Protein AF-A0A9P1CYG9-F1 (afdb_monomer)

Secondary structure (DSSP, 8-state):
----PPPPP--PPP---HHHHHHHHHHTTS--PPPP----------------------------HHHHHHHHHHHHHHHHHHHTTGGG-HHHHHHHHHHHHH-HHHHHHHHHHHSSS-PPPPPPHHHHHHHHHHHHHHHHHHHHHHHHS-----TTS----------TTSSSHHHHHHHHHHHHHHHH-TT----------PPPP------PPP---

pLDDT: mean 72.19, std 19.01, range [41.28, 98.38]

Foldseek 3Di:
DDDDDDDDDDDDDDPDDPVNVVVVVVVPPDDDDDDDDDDDDDDDDPDDDPPPDDPDDDDCPPPQLLVVLLVLLVVLLVVLCVVVVVVVPPVLVVVSVVLCCVDPSNVVSVVVVVVVDDRDDHDDPVNSVVSSVVSVVVSVVVVVVVVVPPVPPPPPPDPPVPPPDPDPDDPPPPVVVVVVVVVVVCVVPVPDDPPDPDPDDDDDDDDDDDDDDDDDD

Mean predicted aligned error: 20.97 Å

Structure (mmCIF, N/CA/C/O backbone):
data_AF-A0A9P1CYG9-F1
#
_entry.id   AF-A0A9P1CYG9-F1
#
loop_
_atom_site.group_PDB
_atom_site.id
_atom_site.type_symbol
_atom_site.label_atom_id
_atom_site.label_alt_id
_atom_site.label_comp_id
_atom_site.label_asym_id
_atom_site.label_entity_id
_atom_site.label_seq_id
_atom_site.pdbx_PDB_ins_code
_atom_site.Cartn_x
_atom_site.Cartn_y
_atom_site.Cartn_z
_atom_site.occupancy
_atom_site.B_iso_or_equiv
_atom_site.auth_seq_id
_atom_site.auth_comp_id
_atom_site.auth_asym_id
_atom_site.auth_atom_id
_atom_site.pdbx_PDB_model_num
ATOM 1 N N . MET A 1 1 ? 5.609 31.802 56.382 1.00 45.97 1 MET A N 1
ATOM 2 C CA . MET A 1 1 ? 6.836 31.609 55.573 1.00 45.97 1 MET A CA 1
ATOM 3 C C . MET A 1 1 ? 6.644 30.423 54.632 1.00 45.97 1 MET A C 1
ATOM 5 O O . MET A 1 1 ? 6.587 29.289 55.092 1.00 45.97 1 MET A O 1
ATOM 9 N N . ALA A 1 2 ? 6.450 30.677 53.336 1.00 52.09 2 ALA A N 1
ATOM 10 C CA . ALA A 1 2 ? 6.171 29.638 52.343 1.00 52.09 2 ALA A CA 1
ATOM 11 C C . ALA A 1 2 ? 7.470 28.944 51.892 1.00 52.09 2 ALA A C 1
ATOM 13 O O . ALA A 1 2 ? 8.390 29.589 51.388 1.00 52.09 2 ALA A O 1
ATOM 14 N N . LYS A 1 3 ? 7.551 27.622 52.083 1.00 63.62 3 LYS A N 1
ATOM 15 C CA . LYS A 1 3 ? 8.698 26.799 51.672 1.00 63.62 3 LYS A CA 1
ATOM 16 C C . LYS A 1 3 ? 8.718 26.670 50.142 1.00 63.62 3 LYS A C 1
ATOM 18 O O . LYS A 1 3 ? 7.845 26.026 49.565 1.00 63.62 3 LYS A O 1
ATOM 23 N N . LYS A 1 4 ? 9.719 27.270 49.486 1.00 64.62 4 LYS A N 1
ATOM 24 C CA . LYS A 1 4 ? 9.974 27.119 48.042 1.00 64.62 4 LYS A CA 1
ATOM 25 C C . LYS A 1 4 ? 10.370 25.665 47.737 1.00 64.62 4 LYS A C 1
ATOM 27 O O . LYS A 1 4 ? 11.408 25.198 48.202 1.00 64.62 4 LYS A O 1
ATOM 32 N N . LYS A 1 5 ? 9.543 24.945 46.971 1.00 70.00 5 LYS A N 1
ATOM 33 C CA . LYS A 1 5 ? 9.858 23.602 46.451 1.00 70.00 5 LYS A CA 1
ATOM 34 C C . LYS A 1 5 ? 10.844 23.721 45.280 1.00 70.00 5 LYS A C 1
ATOM 36 O O . LYS A 1 5 ? 10.620 24.517 44.373 1.00 70.00 5 LYS A O 1
ATOM 41 N N . LYS A 1 6 ? 11.933 22.942 45.317 1.00 76.12 6 LYS A N 1
ATOM 42 C CA . LYS A 1 6 ? 12.930 22.847 44.234 1.00 76.12 6 LYS A CA 1
ATOM 43 C C . LYS A 1 6 ? 12.325 22.149 43.001 1.00 76.12 6 LYS A C 1
ATOM 45 O O . LYS A 1 6 ? 11.571 21.192 43.189 1.00 76.12 6 LYS A O 1
ATOM 50 N N . PRO A 1 7 ? 12.656 22.585 41.772 1.00 73.31 7 PRO A N 1
ATOM 51 C CA . PRO A 1 7 ? 12.206 21.916 40.555 1.00 73.31 7 PRO A CA 1
ATOM 52 C C . PRO A 1 7 ? 12.884 20.542 40.378 1.00 73.31 7 PRO A C 1
ATOM 54 O O . PRO A 1 7 ? 14.024 20.362 40.823 1.00 73.31 7 PRO A O 1
ATOM 57 N N . PRO A 1 8 ? 12.198 19.570 39.749 1.00 67.94 8 PRO A N 1
ATOM 58 C CA . PRO A 1 8 ? 12.748 18.244 39.484 1.00 67.94 8 PRO A CA 1
ATOM 59 C C . PRO A 1 8 ? 13.868 18.303 38.437 1.00 67.94 8 PRO A C 1
ATOM 61 O O . PRO A 1 8 ? 13.813 19.085 37.488 1.00 67.94 8 PRO A O 1
ATOM 64 N N . ARG A 1 9 ? 14.890 17.459 38.619 1.00 67.81 9 ARG A N 1
ATOM 65 C CA . ARG A 1 9 ? 15.976 17.272 37.651 1.00 67.81 9 ARG A CA 1
ATOM 66 C C . ARG A 1 9 ? 15.436 16.529 36.429 1.00 67.81 9 ARG A C 1
ATOM 68 O O . ARG A 1 9 ? 14.843 15.465 36.570 1.00 67.81 9 ARG A O 1
ATOM 75 N N . ILE A 1 10 ? 15.642 17.106 35.251 1.00 64.88 10 ILE A N 1
ATOM 76 C CA . ILE A 1 10 ? 15.358 16.475 33.963 1.00 64.88 10 ILE A CA 1
ATOM 77 C C . ILE A 1 10 ? 16.611 15.676 33.599 1.00 64.88 10 ILE A C 1
ATOM 79 O O . ILE A 1 10 ? 17.618 16.257 33.200 1.00 64.88 10 ILE A O 1
ATOM 83 N N . GLU A 1 11 ? 16.579 14.362 33.803 1.00 63.34 11 GLU A N 1
ATOM 84 C CA . GLU A 1 11 ? 17.613 13.466 33.286 1.00 63.34 11 GLU A CA 1
ATOM 85 C C . GLU A 1 11 ? 17.389 13.293 31.780 1.00 63.34 11 GLU A C 1
ATOM 87 O O . GLU A 1 11 ? 16.340 12.823 31.335 1.00 63.34 11 GLU A O 1
ATOM 92 N N . GLY A 1 12 ? 18.354 13.762 30.988 1.00 70.88 12 GLY A N 1
ATOM 93 C CA . GLY A 1 12 ? 18.374 13.546 29.547 1.00 70.88 12 GLY A CA 1
ATOM 94 C C . GLY A 1 12 ? 18.630 12.073 29.201 1.00 70.88 12 GLY A C 1
ATOM 95 O O . GLY A 1 12 ? 19.102 11.313 30.048 1.00 70.88 12 GLY A O 1
ATOM 96 N N . PRO A 1 13 ? 18.328 11.654 27.959 1.00 69.12 13 PRO A N 1
ATOM 97 C CA . PRO A 1 13 ? 18.594 10.293 27.512 1.00 69.12 13 PRO A CA 1
ATOM 98 C C . PRO A 1 13 ? 20.087 9.954 27.669 1.00 69.12 13 PRO A C 1
ATOM 100 O O . PRO A 1 13 ? 20.931 10.819 27.413 1.00 69.12 13 PRO A O 1
ATOM 103 N N . PRO A 1 14 ? 20.426 8.717 28.077 1.00 66.62 14 PRO A N 1
ATOM 104 C CA . PRO A 1 14 ? 21.811 8.301 28.225 1.00 66.62 14 PRO A CA 1
ATOM 105 C C . PRO A 1 14 ? 22.516 8.425 26.873 1.00 66.62 14 PRO A C 1
ATOM 107 O O . PRO A 1 14 ? 22.095 7.836 25.877 1.00 66.62 14 PRO A O 1
ATOM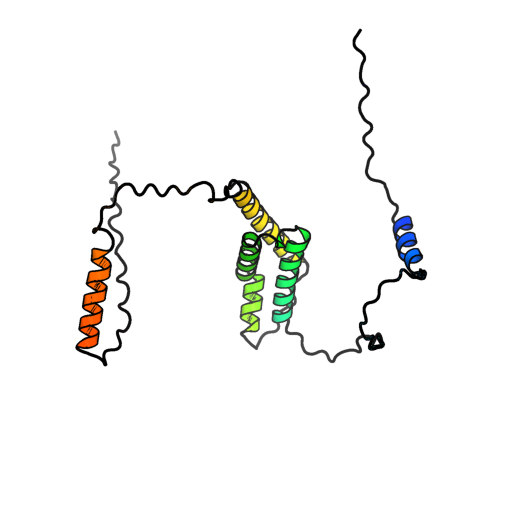 110 N N . GLN A 1 15 ? 23.583 9.220 26.846 1.00 63.62 15 GLN A N 1
ATOM 111 C CA . GLN A 1 15 ? 24.529 9.284 25.738 1.00 63.62 15 GLN A CA 1
ATOM 112 C C . GLN A 1 15 ? 25.321 7.969 25.725 1.00 63.62 15 GLN A C 1
ATOM 114 O O . GLN A 1 15 ? 26.431 7.906 26.240 1.00 63.62 15 GLN A O 1
ATOM 119 N N . ALA A 1 16 ? 24.724 6.897 25.205 1.00 60.88 16 ALA A N 1
ATOM 120 C CA . ALA A 1 16 ? 25.452 5.665 24.928 1.00 60.88 16 ALA A CA 1
ATOM 121 C C . ALA A 1 16 ? 26.359 5.917 23.717 1.00 60.88 16 ALA A C 1
ATOM 123 O O . ALA A 1 16 ? 25.872 6.228 22.624 1.00 60.88 16 ALA A O 1
ATOM 124 N N . SER A 1 17 ? 27.673 5.832 23.914 1.00 63.62 17 SER A N 1
ATOM 125 C CA . SER A 1 17 ? 28.642 5.937 22.827 1.00 63.62 17 SER A CA 1
ATOM 126 C C . SER A 1 17 ? 28.518 4.714 21.906 1.00 63.62 17 SER A C 1
ATOM 128 O O . SER A 1 17 ? 28.183 3.608 22.335 1.00 63.62 17 SER A O 1
ATOM 130 N N . LEU A 1 18 ? 28.778 4.895 20.607 1.00 61.00 18 LEU A N 1
ATOM 131 C CA . LEU A 1 18 ? 28.728 3.807 19.615 1.00 61.00 18 LEU A CA 1
ATOM 132 C C . LEU A 1 18 ? 29.691 2.649 19.941 1.00 61.00 18 LEU A C 1
ATOM 134 O O . LEU A 1 18 ? 29.486 1.526 19.482 1.00 61.00 18 LEU A O 1
ATOM 138 N N . GLU A 1 19 ? 30.720 2.913 20.744 1.00 63.88 19 GLU A N 1
ATOM 139 C CA . GLU A 1 19 ? 31.712 1.929 21.179 1.00 63.88 19 GLU A CA 1
ATOM 140 C C . GLU A 1 19 ? 31.117 0.918 22.171 1.00 63.88 19 GLU A C 1
ATOM 142 O O . GLU A 1 19 ? 31.296 -0.288 21.996 1.00 63.88 19 GLU A O 1
ATOM 147 N N . GLU A 1 20 ? 30.295 1.380 23.117 1.00 62.09 20 GLU A N 1
ATOM 148 C CA . GLU A 1 20 ? 29.614 0.530 24.105 1.00 62.09 20 GLU A CA 1
ATOM 149 C C . GLU A 1 20 ? 28.604 -0.428 23.441 1.00 62.09 20 GLU A C 1
ATOM 151 O O . GLU A 1 20 ? 28.421 -1.576 23.851 1.00 62.09 20 GLU A O 1
ATOM 156 N N . ILE A 1 21 ? 27.979 0.012 22.343 1.00 61.16 21 ILE A N 1
ATOM 157 C CA . ILE A 1 21 ? 27.026 -0.800 21.572 1.00 61.16 21 ILE A CA 1
ATOM 158 C C . ILE A 1 21 ? 27.734 -1.970 20.871 1.00 61.16 21 ILE A C 1
ATOM 160 O O . ILE A 1 21 ? 27.186 -3.075 20.811 1.00 61.16 21 ILE A O 1
ATOM 164 N N . ASN A 1 22 ? 28.951 -1.757 20.364 1.00 65.19 22 ASN A N 1
ATOM 165 C CA . ASN A 1 22 ? 29.707 -2.802 19.673 1.00 65.19 22 ASN A CA 1
ATOM 166 C C . ASN A 1 22 ? 30.240 -3.866 20.641 1.00 65.19 22 ASN A C 1
ATOM 168 O O . ASN A 1 22 ? 30.220 -5.056 20.313 1.00 65.19 22 ASN A O 1
ATOM 172 N N . GLU A 1 23 ? 30.638 -3.475 21.852 1.00 67.25 23 GLU A N 1
ATOM 173 C CA . GLU A 1 23 ? 31.136 -4.412 22.862 1.00 67.25 23 GLU A CA 1
ATOM 174 C C . GLU A 1 23 ? 30.025 -5.355 23.366 1.00 67.25 23 GLU A C 1
ATOM 176 O O . GLU A 1 23 ? 30.216 -6.572 23.460 1.00 67.25 23 GLU A O 1
ATOM 181 N N . VAL A 1 24 ? 28.805 -4.838 23.557 1.00 60.34 24 VAL A N 1
ATOM 182 C CA . VAL A 1 24 ? 27.641 -5.644 23.973 1.00 60.34 24 VAL A CA 1
ATOM 183 C C . VAL A 1 24 ? 27.182 -6.625 22.883 1.00 60.34 24 VAL A C 1
ATOM 185 O O . VAL A 1 24 ? 26.696 -7.719 23.196 1.00 60.34 24 VAL A O 1
ATOM 188 N N . LEU A 1 25 ? 27.348 -6.277 21.603 1.00 56.56 25 LEU A N 1
ATOM 189 C CA . LEU A 1 25 ? 26.986 -7.139 20.470 1.00 56.56 25 LEU A CA 1
ATOM 190 C C . LEU A 1 25 ? 27.977 -8.294 20.258 1.00 56.56 25 LEU A C 1
ATOM 192 O O . LEU A 1 25 ? 27.564 -9.379 19.844 1.00 56.56 25 LEU A O 1
ATOM 196 N N . LEU A 1 26 ? 29.256 -8.099 20.591 1.00 58.62 26 LEU A N 1
ATOM 197 C CA . LEU A 1 26 ? 30.296 -9.128 20.481 1.00 58.62 26 LEU A CA 1
ATOM 198 C C . LEU A 1 26 ? 30.364 -10.038 21.723 1.00 58.62 26 LEU A C 1
ATOM 200 O O . LEU A 1 26 ? 30.527 -11.255 21.580 1.00 58.62 26 LEU A O 1
ATOM 204 N N . ALA A 1 27 ? 30.138 -9.501 22.928 1.00 58.31 27 ALA A N 1
ATOM 205 C CA . ALA A 1 27 ? 30.231 -10.257 24.182 1.00 58.31 27 ALA A CA 1
ATOM 206 C C . ALA A 1 27 ? 29.104 -11.295 24.388 1.00 58.31 27 ALA A C 1
ATOM 208 O O . ALA A 1 27 ? 29.274 -12.271 25.120 1.00 58.31 27 ALA A O 1
ATOM 209 N N . LYS A 1 28 ? 27.953 -11.156 23.713 1.00 57.53 28 LYS A N 1
ATOM 210 C CA . LYS A 1 28 ? 26.784 -12.046 23.898 1.00 57.53 28 LYS A CA 1
ATOM 211 C C . LYS A 1 28 ? 26.799 -13.346 23.082 1.00 57.53 28 LYS A C 1
ATOM 213 O O . LYS A 1 28 ? 25.800 -14.064 23.059 1.00 57.53 28 LYS A O 1
ATOM 218 N N . SER A 1 29 ? 27.922 -13.682 22.448 1.00 50.12 29 SER A N 1
ATOM 219 C CA . SER A 1 29 ? 28.102 -14.948 21.716 1.00 50.12 29 SER A CA 1
ATOM 220 C C . SER A 1 29 ? 28.710 -16.088 22.561 1.00 50.12 29 SER A C 1
ATOM 222 O O . SER A 1 29 ? 28.867 -17.212 22.077 1.00 50.12 29 SER A O 1
ATOM 224 N N . GLY A 1 30 ? 28.985 -15.847 23.849 1.00 54.44 30 GLY A N 1
ATOM 225 C CA . GLY A 1 30 ? 29.496 -16.846 24.790 1.00 54.44 30 GLY A CA 1
ATOM 226 C C . GLY A 1 30 ? 28.417 -17.778 25.360 1.00 54.44 30 GLY A C 1
ATOM 227 O O . GLY A 1 30 ? 27.566 -17.361 26.139 1.00 54.44 30 GLY A O 1
ATOM 228 N N . LYS A 1 31 ? 28.489 -19.060 24.980 1.00 56.47 31 LYS A N 1
ATOM 229 C CA . LYS A 1 31 ? 27.797 -20.240 25.544 1.00 56.47 31 LYS A CA 1
ATOM 230 C C . LYS A 1 31 ? 27.345 -20.092 27.013 1.00 56.47 31 LYS A C 1
ATOM 232 O O . LYS A 1 31 ? 28.149 -20.263 27.924 1.00 56.47 31 LYS A O 1
ATOM 237 N N . ALA A 1 32 ? 26.036 -19.971 27.238 1.00 48.50 32 ALA A N 1
ATOM 238 C CA . ALA A 1 32 ? 25.411 -20.293 28.52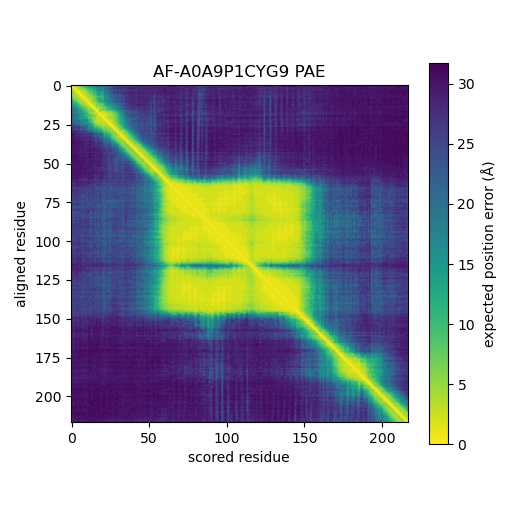2 1.00 48.50 32 ALA A CA 1
ATOM 239 C C . ALA A 1 32 ? 24.656 -21.632 28.420 1.00 48.50 32 ALA A C 1
ATOM 241 O O . ALA A 1 32 ? 23.777 -21.827 27.580 1.00 48.50 32 ALA A O 1
ATOM 242 N N . LYS A 1 33 ? 25.068 -22.573 29.270 1.00 55.16 33 LYS A N 1
ATOM 243 C CA . LYS A 1 33 ? 24.552 -23.935 29.454 1.00 55.16 33 LYS A CA 1
ATOM 244 C C . LYS A 1 33 ? 23.257 -23.877 30.287 1.00 55.16 33 LYS A C 1
ATOM 246 O O . LYS A 1 33 ? 23.328 -23.365 31.400 1.00 55.16 33 LYS A O 1
ATOM 251 N N . PRO A 1 34 ? 22.103 -24.400 29.832 1.00 52.22 34 PRO A N 1
ATOM 252 C CA . PRO A 1 34 ? 20.929 -24.511 30.693 1.00 52.22 34 PRO A CA 1
ATOM 253 C C . PRO A 1 34 ? 21.050 -25.746 31.597 1.00 52.22 34 PRO A C 1
ATOM 255 O O . PRO A 1 34 ? 21.149 -26.879 31.119 1.00 52.22 34 PRO A O 1
ATOM 258 N N . THR A 1 35 ? 21.075 -25.513 32.908 1.00 48.75 35 THR A N 1
ATOM 259 C CA . THR A 1 35 ? 20.910 -26.520 33.962 1.00 48.75 35 THR A CA 1
ATOM 260 C C . THR A 1 35 ? 19.438 -26.914 34.103 1.00 48.75 35 THR A C 1
ATOM 262 O O . THR A 1 35 ? 18.527 -26.130 33.846 1.00 48.75 35 THR A O 1
ATOM 265 N N . ALA A 1 36 ? 19.229 -28.186 34.434 1.00 46.50 36 ALA A N 1
ATOM 266 C CA . ALA A 1 36 ? 17.974 -28.912 34.335 1.00 46.50 36 ALA A CA 1
ATOM 267 C C . ALA A 1 36 ? 16.926 -28.499 35.384 1.00 46.50 36 ALA A C 1
ATOM 269 O O . ALA A 1 36 ? 17.205 -28.498 36.579 1.00 46.50 36 ALA A O 1
ATOM 270 N N . GLY A 1 37 ? 15.697 -28.258 34.921 1.00 45.47 37 GLY A N 1
ATOM 271 C CA . GLY A 1 37 ? 14.469 -28.340 35.708 1.00 45.47 37 GLY A CA 1
ATOM 272 C C . GLY A 1 37 ? 13.586 -29.434 35.111 1.00 45.47 37 GLY A C 1
ATOM 273 O O . GLY A 1 37 ? 13.312 -29.425 33.911 1.00 45.47 37 GLY A O 1
ATOM 274 N N . ALA A 1 38 ? 13.223 -30.415 35.934 1.00 50.28 38 ALA A N 1
ATOM 275 C CA . ALA A 1 38 ? 12.440 -31.582 35.560 1.00 50.28 38 ALA A CA 1
ATOM 276 C C . ALA A 1 38 ? 11.029 -31.197 35.086 1.00 50.28 38 ALA A C 1
ATOM 278 O O . ALA A 1 38 ? 10.304 -30.473 35.760 1.00 50.28 38 ALA A O 1
ATOM 279 N N . GLY A 1 39 ? 10.641 -31.724 33.927 1.00 42.06 39 GLY A N 1
ATOM 280 C CA . GLY A 1 39 ? 9.309 -31.576 33.355 1.00 42.06 39 GLY A CA 1
ATOM 281 C C . GLY A 1 39 ? 9.210 -32.430 32.102 1.00 42.06 39 GLY A C 1
ATOM 282 O O . GLY A 1 39 ? 9.627 -32.024 31.020 1.00 42.06 39 GLY A O 1
ATOM 283 N N . ALA A 1 40 ? 8.738 -33.661 32.270 1.00 54.34 40 ALA A N 1
ATOM 284 C CA . ALA A 1 40 ? 8.561 -34.618 31.195 1.00 54.34 40 ALA A CA 1
ATOM 285 C C . ALA A 1 40 ? 7.551 -34.102 30.154 1.00 54.34 40 ALA A C 1
ATOM 287 O O . ALA A 1 40 ? 6.371 -33.951 30.448 1.00 54.34 40 ALA A O 1
ATOM 288 N N . SER A 1 41 ? 7.993 -33.905 28.910 1.00 49.25 41 SER A N 1
ATOM 289 C CA . SER A 1 41 ? 7.156 -34.201 27.746 1.00 49.25 41 SER A CA 1
ATOM 290 C C . SER A 1 41 ? 8.039 -34.577 26.556 1.00 49.25 41 SER A C 1
ATOM 292 O O . SER A 1 41 ? 9.023 -33.916 26.219 1.00 49.25 41 SER A O 1
ATOM 294 N N . VAL A 1 42 ? 7.718 -35.728 25.984 1.00 56.06 42 VAL A N 1
ATOM 295 C CA . VAL A 1 42 ? 8.419 -36.387 24.890 1.00 56.06 42 VAL A CA 1
ATOM 296 C C . VAL A 1 42 ? 8.107 -35.656 23.588 1.00 56.06 42 VAL A C 1
ATOM 298 O O . VAL A 1 42 ? 6.984 -35.723 23.101 1.00 56.06 42 VAL A O 1
ATOM 301 N N . ILE A 1 43 ? 9.107 -35.019 22.974 1.00 54.25 43 ILE A N 1
ATOM 302 C CA . ILE A 1 43 ? 9.064 -34.653 21.552 1.00 54.25 43 ILE A CA 1
ATOM 303 C C . ILE A 1 43 ? 10.382 -35.085 20.904 1.00 54.25 43 ILE A C 1
ATOM 305 O O . ILE A 1 43 ? 11.466 -34.589 21.219 1.00 54.25 43 ILE A O 1
ATOM 309 N N . LYS A 1 44 ? 10.266 -36.068 20.006 1.00 54.25 44 LYS A N 1
ATOM 310 C CA . LYS A 1 44 ? 11.339 -36.663 19.204 1.00 54.25 44 LYS A CA 1
ATOM 311 C C . LYS A 1 44 ? 12.105 -35.577 18.436 1.00 54.25 44 LYS A C 1
ATOM 313 O O . LYS A 1 44 ? 11.581 -34.966 17.509 1.00 54.25 44 LYS A O 1
ATOM 318 N N . LYS A 1 45 ? 13.374 -35.374 18.797 1.00 41.28 45 LYS A N 1
ATOM 319 C CA . LYS A 1 45 ? 14.341 -34.571 18.039 1.00 41.28 45 LYS A CA 1
ATOM 320 C C . LYS A 1 45 ? 14.857 -35.374 16.844 1.00 41.28 45 LYS A C 1
ATOM 322 O O . LYS A 1 45 ? 15.772 -36.179 16.990 1.00 41.28 45 LYS A O 1
ATOM 327 N N . THR A 1 46 ? 14.351 -35.102 15.646 1.00 49.62 46 THR A N 1
ATOM 328 C CA . THR A 1 46 ? 15.120 -35.347 14.419 1.00 49.62 46 THR A CA 1
ATOM 329 C C . THR A 1 46 ? 16.186 -34.257 14.306 1.00 49.62 46 THR A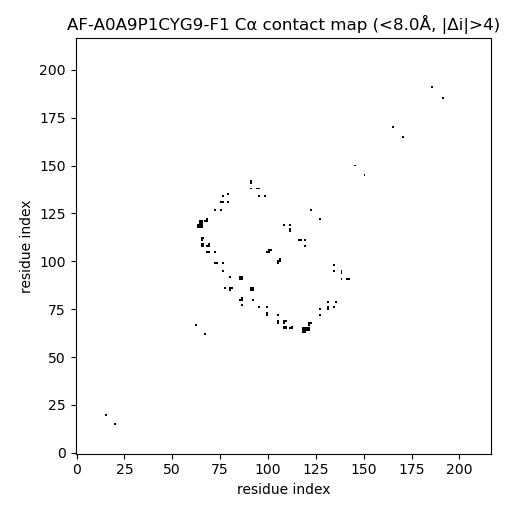 C 1
ATOM 331 O O . THR A 1 46 ? 15.874 -33.097 14.032 1.00 49.62 46 THR A O 1
ATOM 334 N N . LYS A 1 47 ? 17.449 -34.622 14.557 1.00 49.19 47 LYS A N 1
ATOM 335 C CA . LYS A 1 47 ? 18.634 -33.815 14.231 1.00 49.19 47 LYS A CA 1
ATOM 336 C C . LYS A 1 47 ? 18.643 -33.550 12.721 1.00 49.19 47 LYS A C 1
ATOM 338 O O . LYS A 1 47 ? 19.072 -34.401 11.951 1.00 49.19 47 LYS A O 1
ATOM 343 N N . LYS A 1 48 ? 18.185 -32.371 12.298 1.00 51.28 48 LYS A N 1
ATOM 344 C CA . LYS A 1 48 ? 18.453 -31.840 10.959 1.00 51.28 48 LYS A CA 1
ATOM 345 C C . LYS A 1 48 ? 19.619 -30.868 11.092 1.00 51.28 48 LYS A C 1
ATOM 347 O O . LYS A 1 48 ? 19.471 -29.770 11.620 1.00 51.28 48 LYS A O 1
ATOM 352 N N . SER A 1 49 ? 20.798 -31.335 10.704 1.00 49.62 49 SER A N 1
ATOM 353 C CA . SER A 1 49 ? 22.023 -30.553 10.580 1.00 49.62 49 SER A CA 1
ATOM 354 C C . SER A 1 49 ? 21.775 -29.348 9.675 1.00 49.62 49 SER A C 1
ATOM 356 O O . SER A 1 49 ? 21.547 -29.498 8.476 1.00 49.62 49 SER A O 1
ATOM 358 N N . ALA A 1 50 ? 21.805 -28.152 10.258 1.00 50.66 50 ALA A N 1
ATOM 359 C CA . ALA A 1 50 ? 21.802 -26.894 9.530 1.00 50.66 50 ALA A CA 1
ATOM 360 C C . ALA A 1 50 ? 23.193 -26.671 8.916 1.00 50.66 50 ALA A C 1
ATOM 362 O O . ALA A 1 50 ? 24.021 -25.936 9.451 1.00 50.66 50 ALA A O 1
ATOM 363 N N . SER A 1 51 ? 23.460 -27.339 7.794 1.00 47.75 51 SER A N 1
ATOM 364 C CA . SER A 1 51 ? 24.514 -26.932 6.873 1.00 47.75 51 SER A CA 1
ATOM 365 C C . SER A 1 51 ? 24.115 -25.581 6.289 1.00 47.75 51 SER A C 1
ATOM 367 O O . SER A 1 51 ? 23.208 -25.477 5.463 1.00 47.75 51 SER A O 1
ATOM 369 N N . LYS A 1 52 ? 24.778 -24.537 6.779 1.00 52.72 52 LYS A N 1
ATOM 370 C CA . LYS A 1 52 ? 24.748 -23.169 6.271 1.00 52.72 52 LYS A CA 1
ATOM 371 C C . LYS A 1 52 ? 25.396 -23.160 4.883 1.00 52.72 52 LYS A C 1
ATOM 373 O O . LYS A 1 52 ? 26.561 -22.813 4.736 1.00 52.72 52 LYS A O 1
ATOM 378 N N . SER A 1 53 ? 24.658 -23.616 3.875 1.00 47.28 53 SER A N 1
ATOM 379 C CA . SER A 1 53 ? 25.038 -23.470 2.474 1.00 47.28 53 SER A CA 1
ATOM 380 C C . SER A 1 53 ? 24.938 -21.992 2.119 1.00 47.28 53 SER A C 1
ATOM 382 O O . SER A 1 53 ? 23.842 -21.425 2.096 1.00 47.28 53 SER A O 1
ATOM 384 N N . ALA A 1 54 ? 26.089 -21.364 1.891 1.00 52.62 54 ALA A N 1
ATOM 385 C CA . ALA A 1 54 ? 26.166 -20.074 1.226 1.00 52.62 54 ALA A CA 1
ATOM 386 C C . ALA A 1 54 ? 25.339 -20.135 -0.075 1.00 52.62 54 ALA A C 1
ATOM 388 O O . ALA A 1 54 ? 25.381 -21.164 -0.755 1.00 52.62 54 ALA A O 1
ATOM 389 N N . PRO A 1 55 ? 24.563 -19.091 -0.420 1.00 56.38 55 PRO A N 1
ATOM 390 C CA . PRO A 1 55 ? 23.795 -19.068 -1.655 1.00 56.38 55 PRO A CA 1
ATOM 391 C C . PRO A 1 55 ? 24.769 -19.017 -2.835 1.00 56.38 55 PRO A C 1
ATOM 393 O O . PRO A 1 55 ? 25.234 -17.957 -3.245 1.00 56.38 55 PRO A O 1
ATOM 396 N N . THR A 1 56 ? 25.114 -20.190 -3.355 1.00 46.72 56 THR A N 1
ATOM 397 C CA . THR A 1 56 ? 25.855 -20.363 -4.598 1.00 46.72 56 THR A CA 1
ATOM 398 C C . THR A 1 56 ? 25.052 -19.717 -5.717 1.00 46.72 5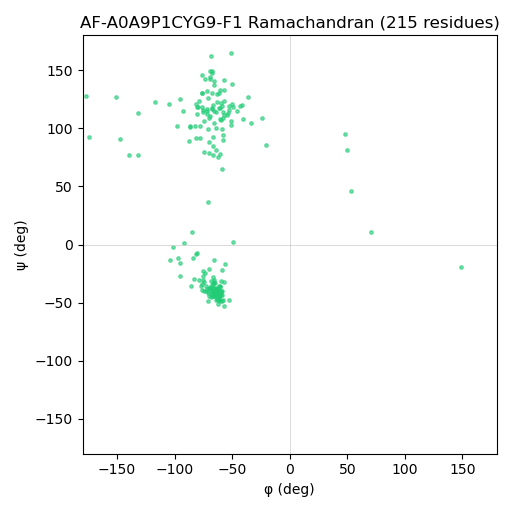6 THR A C 1
ATOM 400 O O . THR A 1 56 ? 23.905 -20.103 -5.942 1.00 46.72 56 THR A O 1
ATOM 403 N N . SER A 1 57 ? 25.661 -18.716 -6.354 1.00 55.69 57 SER A N 1
ATOM 404 C CA . SER A 1 57 ? 25.239 -17.966 -7.542 1.00 55.69 57 SER A CA 1
ATOM 405 C C . SER A 1 57 ? 24.201 -18.690 -8.403 1.00 55.69 57 SER A C 1
ATOM 407 O O . SER A 1 57 ? 24.524 -19.363 -9.382 1.00 55.69 57 SER A O 1
ATOM 409 N N . SER A 1 58 ? 22.932 -18.532 -8.031 1.00 54.62 58 SER A N 1
ATOM 410 C CA . SER A 1 58 ? 21.799 -18.938 -8.844 1.00 54.62 58 SER A CA 1
ATOM 411 C C . SER A 1 58 ? 21.926 -18.228 -10.183 1.00 54.62 58 SER A C 1
ATOM 413 O O . SER A 1 58 ? 22.012 -16.996 -10.205 1.00 54.62 58 SER A O 1
ATOM 415 N N . ALA A 1 59 ? 21.955 -18.999 -11.272 1.00 57.12 59 ALA A N 1
ATOM 416 C CA . ALA A 1 59 ? 21.857 -18.492 -12.632 1.00 57.12 59 ALA A CA 1
ATOM 417 C C . ALA A 1 59 ? 20.883 -17.311 -12.659 1.00 57.12 59 ALA A C 1
ATOM 419 O O . ALA A 1 59 ? 19.779 -17.433 -12.118 1.00 57.12 59 ALA A O 1
ATOM 420 N N . LYS A 1 60 ? 21.328 -16.167 -13.199 1.00 62.47 60 LYS A N 1
ATOM 421 C CA . LYS A 1 60 ? 20.559 -14.920 -13.287 1.00 62.47 60 LYS A CA 1
ATOM 422 C C . LYS A 1 60 ? 19.306 -15.177 -14.129 1.00 62.47 60 LYS A C 1
ATOM 424 O O . LYS A 1 60 ? 19.266 -14.838 -15.306 1.00 62.47 60 LYS A O 1
ATOM 429 N N . LYS A 1 61 ? 18.285 -15.812 -13.545 1.00 69.38 61 LYS A N 1
ATOM 430 C CA . LYS A 1 61 ? 16.919 -15.766 -14.051 1.00 69.38 61 LYS A CA 1
ATOM 431 C C . LYS A 1 61 ? 16.649 -14.281 -14.189 1.00 69.38 61 LYS A C 1
ATOM 433 O O . LYS A 1 61 ? 16.815 -13.563 -13.204 1.00 69.38 61 LYS A O 1
ATOM 438 N N . SER A 1 62 ? 16.366 -13.826 -15.402 1.00 76.50 62 SER A N 1
ATOM 439 C CA . SER A 1 62 ? 15.968 -12.451 -15.661 1.00 76.50 62 SER A CA 1
ATOM 440 C C . SER A 1 62 ? 14.833 -12.129 -14.694 1.00 76.50 62 SER A C 1
ATOM 442 O O . SER A 1 62 ? 13.725 -12.649 -14.812 1.00 76.50 62 SER A O 1
ATOM 444 N N . VAL A 1 63 ? 15.161 -11.390 -13.633 1.00 82.12 63 VAL A N 1
ATOM 445 C CA . VAL A 1 63 ? 14.187 -11.033 -12.613 1.00 82.12 63 VAL A CA 1
ATOM 446 C C . VAL A 1 63 ? 13.288 -10.017 -13.279 1.00 82.12 63 VAL A C 1
ATOM 448 O O . VAL A 1 63 ? 13.749 -8.948 -13.671 1.00 82.12 63 VAL A O 1
ATOM 451 N N . ASP A 1 64 ? 12.026 -10.386 -13.452 1.00 90.44 64 ASP A N 1
ATOM 452 C CA . ASP A 1 64 ? 11.013 -9.471 -13.945 1.00 90.44 64 ASP A CA 1
ATOM 453 C C . ASP A 1 64 ? 10.940 -8.269 -12.993 1.00 90.44 64 ASP A C 1
ATOM 455 O O . ASP A 1 64 ? 10.509 -8.386 -11.839 1.00 90.44 64 ASP A O 1
ATOM 459 N N . GLY A 1 65 ? 11.423 -7.120 -13.471 1.00 92.12 65 GLY A N 1
ATOM 460 C CA . GLY A 1 65 ? 11.486 -5.893 -12.690 1.00 92.12 65 GLY A CA 1
ATOM 461 C C . GLY A 1 65 ? 10.105 -5.440 -12.225 1.00 92.12 65 GLY A C 1
ATOM 462 O O . GLY A 1 65 ? 9.984 -4.911 -11.121 1.00 92.12 65 GLY A O 1
ATOM 463 N N . ALA A 1 66 ? 9.052 -5.717 -13.003 1.00 95.06 66 ALA A N 1
ATOM 464 C CA . ALA A 1 66 ? 7.684 -5.354 -12.651 1.00 95.06 66 ALA A CA 1
ATOM 465 C C . ALA A 1 66 ? 7.202 -6.168 -11.450 1.00 95.06 66 ALA A C 1
ATOM 467 O O . ALA A 1 66 ? 6.670 -5.614 -10.489 1.00 95.06 66 ALA A O 1
ATOM 468 N N . LYS A 1 67 ? 7.456 -7.481 -11.463 1.00 94.06 67 LYS A N 1
ATOM 469 C CA . LYS A 1 67 ? 7.138 -8.356 -10.334 1.00 94.06 67 LYS A CA 1
ATOM 470 C C . LYS A 1 67 ? 7.899 -7.940 -9.074 1.00 94.06 67 LYS A C 1
ATOM 472 O O . LYS A 1 67 ? 7.300 -7.842 -8.008 1.00 94.06 67 LYS A O 1
ATOM 477 N N . LEU A 1 68 ? 9.190 -7.639 -9.208 1.00 94.19 68 LEU A N 1
ATOM 478 C CA . LEU A 1 68 ? 10.012 -7.169 -8.094 1.00 94.19 68 LEU A CA 1
ATOM 479 C C . LEU A 1 68 ? 9.508 -5.830 -7.535 1.00 94.19 68 LEU A C 1
ATOM 481 O O . LEU A 1 68 ? 9.503 -5.639 -6.323 1.00 94.19 68 LEU A O 1
ATOM 485 N N . ALA A 1 69 ? 9.048 -4.916 -8.389 1.00 95.62 69 ALA A N 1
ATOM 486 C CA . ALA A 1 69 ? 8.471 -3.650 -7.952 1.00 95.62 69 ALA A CA 1
ATOM 487 C C . ALA A 1 69 ? 7.181 -3.847 -7.143 1.00 95.62 69 ALA A C 1
ATOM 489 O O . ALA A 1 69 ? 7.012 -3.213 -6.103 1.00 95.62 69 ALA A O 1
ATOM 490 N N . LEU A 1 70 ? 6.296 -4.745 -7.588 1.00 96.50 70 LEU A N 1
ATOM 491 C CA . LEU A 1 70 ? 5.071 -5.086 -6.860 1.00 96.50 70 LEU A CA 1
ATOM 492 C C . LEU A 1 70 ? 5.391 -5.703 -5.495 1.00 96.50 70 LEU A C 1
ATOM 494 O O . LEU A 1 70 ? 4.864 -5.245 -4.484 1.00 96.50 70 LEU A O 1
ATOM 498 N N . GLU A 1 71 ? 6.311 -6.671 -5.451 1.00 96.81 71 GLU A N 1
ATOM 499 C CA . GLU A 1 71 ? 6.755 -7.298 -4.201 1.00 96.81 71 GLU A CA 1
ATOM 500 C C . GLU A 1 71 ? 7.375 -6.272 -3.235 1.00 96.81 71 GLU A C 1
ATOM 502 O O . GLU A 1 71 ? 7.095 -6.308 -2.037 1.00 96.81 71 GLU A O 1
ATOM 507 N N . LEU A 1 72 ? 8.173 -5.321 -3.738 1.00 96.94 72 LEU A N 1
ATOM 508 C CA . LEU A 1 72 ? 8.757 -4.252 -2.920 1.00 96.94 72 LEU A CA 1
ATOM 509 C C . LEU A 1 72 ? 7.699 -3.298 -2.359 1.00 96.94 72 LEU A C 1
ATOM 511 O O . LEU A 1 72 ? 7.782 -2.947 -1.185 1.00 96.94 72 LEU A O 1
ATOM 515 N N . LEU A 1 73 ? 6.706 -2.902 -3.159 1.00 97.31 73 LEU A N 1
ATOM 516 C CA . LEU A 1 73 ? 5.617 -2.025 -2.713 1.00 97.31 73 LEU A CA 1
ATOM 517 C C . LEU A 1 73 ? 4.713 -2.709 -1.675 1.00 97.31 73 LEU A C 1
ATOM 519 O O . LEU A 1 73 ? 4.274 -2.084 -0.707 1.00 97.31 73 LEU A O 1
ATOM 523 N N . GLU A 1 74 ? 4.440 -4.003 -1.836 1.00 97.81 74 GLU A N 1
ATOM 524 C CA . GLU A 1 74 ? 3.689 -4.790 -0.851 1.00 97.81 74 GLU A CA 1
ATOM 525 C C . GLU A 1 74 ? 4.491 -4.975 0.447 1.00 97.81 74 GLU A C 1
ATOM 527 O O . GLU A 1 74 ? 3.964 -4.819 1.558 1.00 97.81 74 GLU A O 1
ATOM 532 N N . ALA A 1 75 ? 5.791 -5.253 0.331 1.00 98.06 75 ALA A N 1
ATOM 533 C CA . ALA A 1 75 ? 6.686 -5.369 1.473 1.00 98.06 75 ALA A CA 1
ATOM 534 C C . ALA A 1 75 ? 6.807 -4.043 2.239 1.00 98.06 75 ALA A C 1
ATOM 536 O O . ALA A 1 75 ? 6.654 -4.048 3.461 1.00 98.06 75 ALA A O 1
ATOM 537 N N . SER A 1 76 ? 7.010 -2.911 1.559 1.00 97.75 76 SER A N 1
ATOM 538 C CA . SER A 1 76 ? 7.094 -1.593 2.205 1.00 97.75 76 SER A CA 1
ATOM 539 C C . SER A 1 76 ? 5.792 -1.234 2.921 1.00 97.75 76 SER A C 1
ATOM 541 O O . SER A 1 76 ? 5.804 -0.888 4.104 1.00 97.75 76 SER A O 1
ATOM 543 N N . THR A 1 77 ? 4.645 -1.446 2.269 1.00 98.31 77 THR A N 1
ATOM 544 C CA . THR A 1 77 ? 3.313 -1.206 2.852 1.00 98.31 77 THR A CA 1
ATOM 545 C C . THR A 1 77 ? 3.101 -2.023 4.127 1.00 98.31 77 THR A C 1
ATOM 547 O O . THR A 1 77 ? 2.684 -1.500 5.166 1.00 98.31 77 THR A O 1
ATOM 550 N N . THR A 1 78 ? 3.422 -3.319 4.094 1.00 98.06 78 THR A N 1
ATOM 551 C CA . THR A 1 78 ? 3.263 -4.193 5.265 1.00 98.06 78 THR A CA 1
ATOM 552 C C . THR A 1 78 ? 4.259 -3.870 6.378 1.00 98.06 78 THR A C 1
ATOM 554 O O . THR A 1 78 ? 3.883 -3.905 7.554 1.00 98.06 78 THR A O 1
ATOM 557 N N . GLN A 1 79 ? 5.505 -3.521 6.046 1.00 98.00 79 GLN A N 1
ATOM 558 C CA . GLN A 1 79 ? 6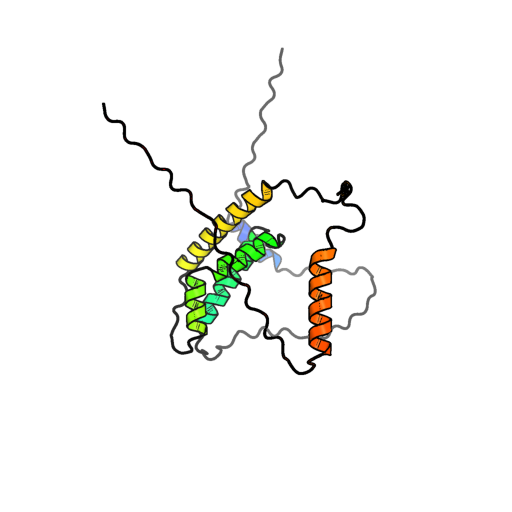.510 -3.089 7.017 1.00 98.00 79 GLN A CA 1
ATOM 559 C C . GLN A 1 79 ? 6.100 -1.785 7.704 1.00 98.00 79 GLN A C 1
ATOM 561 O O . GLN A 1 79 ? 6.162 -1.711 8.933 1.00 98.00 79 GLN A O 1
ATOM 566 N N . LEU A 1 80 ? 5.602 -0.801 6.954 1.00 97.75 80 LEU A N 1
ATOM 567 C CA . LEU A 1 80 ? 5.109 0.468 7.490 1.00 97.75 80 LEU A CA 1
ATOM 568 C C . LEU A 1 80 ? 3.973 0.239 8.495 1.00 97.75 80 LEU A C 1
ATOM 570 O O . LEU A 1 80 ? 4.033 0.722 9.630 1.00 97.75 80 LEU A O 1
ATOM 574 N N . LEU A 1 81 ? 2.982 -0.585 8.136 1.00 97.25 81 LEU A N 1
ATOM 575 C CA . LEU A 1 81 ? 1.870 -0.940 9.025 1.00 97.25 81 LEU A CA 1
ATOM 576 C C . LEU A 1 81 ? 2.325 -1.655 10.305 1.00 97.25 81 LEU A C 1
ATOM 578 O O . LEU A 1 81 ? 1.734 -1.448 11.369 1.00 97.25 81 LEU A O 1
ATOM 582 N N . ARG A 1 82 ? 3.359 -2.501 10.224 1.00 97.50 82 ARG A N 1
ATOM 583 C CA . ARG A 1 82 ? 3.942 -3.186 11.389 1.00 97.50 82 ARG A CA 1
ATOM 584 C C . ARG A 1 82 ? 4.701 -2.212 12.287 1.00 97.50 82 ARG A C 1
ATOM 586 O O . ARG A 1 82 ? 4.440 -2.199 13.487 1.00 97.50 82 ARG A O 1
ATOM 593 N N . ARG A 1 83 ? 5.572 -1.368 11.720 1.00 97.50 83 ARG A N 1
ATOM 594 C CA . ARG A 1 83 ? 6.375 -0.369 12.455 1.00 97.50 83 ARG A CA 1
ATOM 595 C C . ARG A 1 83 ? 5.501 0.634 13.205 1.00 97.50 83 ARG A C 1
ATOM 597 O O . ARG A 1 83 ? 5.796 0.961 14.347 1.00 97.50 83 ARG A O 1
ATOM 604 N N . LYS A 1 84 ? 4.398 1.078 12.595 1.00 95.94 84 LYS A N 1
ATOM 605 C CA . LYS A 1 84 ? 3.433 1.997 13.224 1.00 95.94 84 LYS A CA 1
ATOM 606 C C . LYS A 1 84 ? 2.446 1.297 14.173 1.00 95.94 84 LYS A C 1
ATOM 608 O O . LYS A 1 84 ? 1.652 1.963 14.833 1.00 95.94 84 LYS A O 1
ATOM 613 N N . GLY A 1 85 ? 2.444 -0.039 14.230 1.00 95.50 85 GLY A N 1
ATOM 614 C CA . GLY A 1 85 ? 1.493 -0.819 15.031 1.00 95.50 85 GLY A CA 1
ATOM 615 C C . GLY A 1 85 ? 0.050 -0.799 14.505 1.00 95.50 85 GLY A C 1
ATOM 616 O O . GLY A 1 85 ? -0.866 -1.270 15.180 1.00 95.50 85 GLY A O 1
ATOM 617 N N . TRP A 1 86 ? -0.178 -0.286 13.294 1.00 95.19 86 TRP A N 1
ATOM 618 C CA . TRP A 1 86 ? -1.506 -0.176 12.675 1.00 95.19 86 TRP A CA 1
ATOM 619 C C . TRP A 1 86 ? -1.982 -1.468 12.028 1.00 95.19 86 TRP A C 1
ATOM 621 O O . TRP A 1 86 ? -3.155 -1.590 11.687 1.00 95.19 86 TRP A O 1
ATOM 631 N N . PHE A 1 87 ? -1.109 -2.471 11.934 1.00 95.12 87 PHE A N 1
ATOM 632 C CA . PHE A 1 87 ? -1.466 -3.795 11.442 1.00 95.12 87 PHE A CA 1
ATOM 633 C C . PHE A 1 87 ? -2.616 -4.442 12.226 1.00 95.12 87 PHE A C 1
ATOM 635 O O . PHE A 1 87 ? -3.200 -5.388 11.734 1.00 95.12 87 PHE A O 1
ATOM 642 N N . ARG A 1 88 ? -2.980 -3.983 13.429 1.00 93.56 88 ARG A N 1
ATOM 643 C CA . ARG A 1 88 ? -4.145 -4.526 14.151 1.00 93.56 88 ARG A CA 1
ATOM 644 C C . ARG A 1 88 ? -5.480 -3.985 13.632 1.00 93.56 88 ARG A C 1
ATOM 646 O O . ARG A 1 88 ? -6.465 -4.721 13.637 1.00 93.56 88 ARG A O 1
ATOM 653 N N . ASP A 1 89 ? -5.529 -2.757 13.120 1.00 94.00 89 ASP A N 1
ATOM 654 C CA . ASP A 1 89 ? -6.775 -2.180 12.609 1.00 94.00 89 ASP A CA 1
ATOM 655 C C . ASP A 1 89 ? -7.065 -2.708 11.192 1.00 94.00 89 ASP A C 1
ATOM 657 O O . ASP A 1 89 ? -6.285 -2.536 10.253 1.00 94.00 89 ASP A O 1
ATOM 661 N N . VAL A 1 90 ? -8.194 -3.403 11.027 1.00 94.56 90 VAL A N 1
ATOM 662 C CA . VAL A 1 90 ? -8.628 -3.953 9.729 1.00 94.56 90 VAL A CA 1
ATOM 663 C C . VAL A 1 90 ? -8.960 -2.836 8.734 1.00 94.56 90 VAL A C 1
ATOM 665 O O . VAL A 1 90 ? -8.731 -2.999 7.537 1.00 94.56 90 VAL A O 1
ATOM 668 N N . ARG A 1 91 ? -9.470 -1.691 9.202 1.00 95.31 91 ARG A N 1
ATOM 669 C CA . ARG A 1 91 ? -9.853 -0.563 8.340 1.00 95.31 91 ARG A CA 1
ATOM 670 C C . ARG A 1 91 ? -8.625 0.115 7.749 1.00 95.31 91 ARG A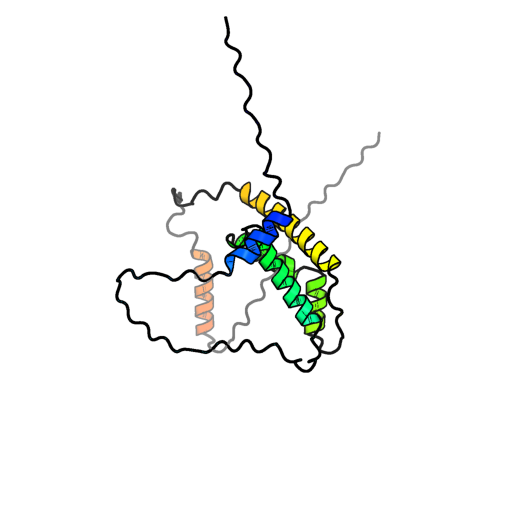 C 1
ATOM 672 O O . ARG A 1 91 ? -8.600 0.370 6.546 1.00 95.31 91 ARG A O 1
ATOM 679 N N . LEU A 1 92 ? -7.599 0.342 8.570 1.00 96.06 92 LEU A N 1
ATOM 680 C CA . LEU A 1 92 ? -6.329 0.912 8.111 1.00 96.06 92 LEU A CA 1
ATOM 681 C C . LEU A 1 92 ? -5.612 -0.032 7.144 1.00 96.06 92 LEU A C 1
ATOM 683 O O . LEU A 1 92 ? -5.154 0.423 6.104 1.00 96.06 92 LEU A O 1
ATOM 687 N N . ARG A 1 93 ? -5.608 -1.346 7.415 1.00 97.19 93 ARG A N 1
ATOM 688 C CA . ARG A 1 93 ? -5.081 -2.352 6.474 1.00 97.19 93 ARG A CA 1
ATOM 689 C C . ARG A 1 93 ? -5.773 -2.302 5.113 1.00 97.19 93 ARG A C 1
ATOM 691 O O . ARG A 1 93 ? -5.110 -2.132 4.102 1.00 97.19 93 ARG A O 1
ATOM 698 N N . ARG A 1 94 ? -7.109 -2.358 5.088 1.00 97.62 94 ARG A N 1
ATOM 699 C CA . ARG A 1 94 ? -7.880 -2.279 3.834 1.00 97.62 94 ARG A CA 1
ATOM 700 C C . ARG A 1 94 ? -7.644 -0.973 3.081 1.00 97.62 94 ARG A C 1
ATOM 702 O O . ARG A 1 94 ? -7.623 -0.978 1.856 1.00 97.62 94 ARG A O 1
ATOM 709 N N . SER A 1 95 ? -7.487 0.131 3.809 1.00 97.75 95 SER A N 1
ATOM 710 C CA . SER A 1 95 ? -7.214 1.437 3.206 1.00 97.75 95 SER A CA 1
ATOM 711 C C . SER A 1 95 ? -5.805 1.496 2.618 1.00 97.75 95 SER A C 1
ATOM 713 O O . SER A 1 95 ? -5.644 1.996 1.513 1.00 97.75 95 SER A O 1
ATOM 715 N N . ALA A 1 96 ? -4.811 0.915 3.295 1.00 98.12 96 ALA A N 1
ATOM 716 C CA . ALA A 1 96 ? -3.458 0.766 2.765 1.00 98.12 96 ALA A CA 1
ATOM 717 C C . ALA A 1 96 ? -3.440 -0.100 1.495 1.00 98.12 96 ALA A C 1
ATOM 719 O O . ALA A 1 96 ? -2.853 0.303 0.497 1.00 98.12 96 ALA A O 1
ATOM 720 N N . ASP A 1 97 ? -4.156 -1.231 1.486 1.00 98.00 97 ASP A N 1
ATOM 721 C CA . ASP A 1 97 ? -4.276 -2.094 0.302 1.00 98.00 97 ASP A CA 1
ATOM 722 C C . ASP A 1 97 ? -4.972 -1.376 -0.866 1.00 98.00 97 ASP A C 1
ATOM 724 O O . ASP A 1 97 ? -4.612 -1.557 -2.030 1.00 98.00 97 ASP A O 1
ATOM 728 N N . ALA A 1 98 ? -5.996 -0.567 -0.577 1.00 98.31 98 ALA A N 1
ATOM 729 C CA . ALA A 1 98 ? -6.674 0.243 -1.585 1.00 98.31 98 ALA A CA 1
ATOM 730 C C . ALA A 1 98 ? -5.748 1.333 -2.143 1.00 98.31 98 ALA A C 1
ATOM 732 O O . ALA A 1 98 ? -5.675 1.501 -3.361 1.00 98.31 98 ALA A O 1
ATOM 733 N N . TYR A 1 99 ? -5.008 2.019 -1.266 1.00 98.25 99 TYR A N 1
ATOM 734 C CA . TYR A 1 99 ? -4.041 3.039 -1.650 1.00 98.25 99 TYR A CA 1
ATOM 735 C C . TYR A 1 99 ? -2.924 2.446 -2.520 1.00 98.25 99 TYR A C 1
ATOM 737 O O . TYR A 1 99 ? -2.667 2.962 -3.607 1.00 98.25 99 TYR A O 1
ATOM 745 N N . LEU A 1 100 ? -2.351 1.304 -2.117 1.00 98.06 100 LEU A N 1
ATOM 746 C CA . LEU A 1 100 ? -1.348 0.562 -2.885 1.00 98.06 100 LEU A CA 1
ATOM 747 C C . LEU A 1 100 ? -1.836 0.269 -4.309 1.00 98.06 100 LEU A C 1
ATOM 749 O O . LEU A 1 100 ? -1.139 0.601 -5.260 1.00 98.06 100 LEU A O 1
ATOM 753 N N . ARG A 1 101 ? -3.067 -0.231 -4.485 1.00 97.94 101 ARG A N 1
ATOM 754 C CA . ARG A 1 101 ? -3.639 -0.489 -5.824 1.00 97.94 101 ARG A CA 1
ATOM 755 C C . ARG A 1 101 ? -3.898 0.780 -6.643 1.00 97.94 101 ARG A C 1
ATOM 757 O O . ARG A 1 101 ? -3.896 0.730 -7.872 1.00 97.94 101 ARG A O 1
ATOM 764 N N . SER A 1 102 ? -4.151 1.907 -5.981 1.00 97.50 102 SER A N 1
ATOM 765 C CA . SER A 1 102 ? -4.359 3.204 -6.637 1.00 97.50 102 SER A CA 1
ATOM 766 C C . SER A 1 102 ? -3.061 3.955 -6.957 1.00 97.50 102 SER A C 1
ATOM 768 O O . SER A 1 102 ? -3.095 4.922 -7.715 1.00 97.50 102 SER A O 1
ATOM 770 N N . SER A 1 103 ? -1.922 3.511 -6.415 1.00 97.50 103 SER A N 1
ATOM 771 C CA . SER A 1 103 ? -0.625 4.152 -6.627 1.00 97.50 103 SER A CA 1
ATOM 772 C C . SER A 1 103 ? -0.182 4.058 -8.086 1.00 97.50 103 SER A C 1
ATOM 774 O O . SER A 1 103 ? -0.265 3.003 -8.719 1.00 97.50 103 SER A O 1
ATOM 776 N N . LYS A 1 104 ? 0.358 5.163 -8.614 1.00 96.94 104 LYS A N 1
ATOM 777 C CA . LYS A 1 104 ? 0.867 5.243 -9.993 1.00 96.94 104 LYS A CA 1
ATOM 778 C C . LYS A 1 104 ? 1.967 4.212 -10.252 1.00 96.94 104 LYS A C 1
ATOM 780 O O . LYS A 1 104 ? 1.991 3.612 -11.323 1.00 96.94 104 LYS A O 1
ATOM 785 N N . LEU A 1 105 ? 2.865 3.993 -9.287 1.00 95.75 105 LEU A N 1
ATOM 786 C CA . LEU A 1 105 ? 3.951 3.013 -9.413 1.00 95.75 105 LEU A CA 1
ATOM 787 C C . LEU A 1 105 ? 3.398 1.589 -9.492 1.00 95.75 105 LEU A C 1
ATOM 789 O O . LEU A 1 105 ? 3.791 0.825 -10.372 1.00 95.75 105 LEU A O 1
ATOM 793 N N . PHE A 1 106 ? 2.425 1.268 -8.637 1.00 96.88 106 PHE A N 1
ATOM 794 C CA . PHE A 1 106 ? 1.758 -0.030 -8.648 1.00 96.88 106 PHE A CA 1
ATOM 795 C C . PHE A 1 106 ? 1.006 -0.266 -9.960 1.00 96.88 106 PHE A C 1
ATOM 797 O O . PHE A 1 106 ? 1.129 -1.329 -10.557 1.00 96.88 106 PHE A O 1
ATOM 804 N N . GLN A 1 107 ? 0.275 0.734 -10.459 1.00 97.06 107 GLN A N 1
ATOM 805 C CA . GLN A 1 107 ? -0.440 0.640 -11.734 1.00 97.06 107 GLN A CA 1
ATOM 806 C C . GLN A 1 107 ? 0.513 0.440 -12.916 1.00 97.06 107 GLN A C 1
ATOM 808 O O . GLN A 1 107 ? 0.258 -0.414 -13.764 1.00 97.06 107 GLN A O 1
ATOM 813 N N . LYS A 1 108 ? 1.633 1.177 -12.956 1.00 95.38 108 LYS A N 1
ATOM 814 C CA . LYS A 1 108 ? 2.676 1.009 -13.980 1.00 95.38 108 LYS A CA 1
ATOM 815 C C . LYS A 1 108 ? 3.274 -0.399 -13.944 1.00 95.38 108 LYS A C 1
ATOM 817 O O . LYS A 1 108 ? 3.364 -1.038 -14.989 1.00 95.38 108 LYS A O 1
ATOM 822 N N . ALA A 1 109 ? 3.641 -0.890 -12.761 1.00 95.25 109 ALA A N 1
ATOM 823 C CA . ALA A 1 109 ? 4.199 -2.230 -12.597 1.00 95.25 109 ALA A CA 1
ATOM 824 C C . ALA A 1 109 ? 3.167 -3.321 -12.938 1.00 95.25 109 ALA A C 1
ATOM 826 O O . ALA A 1 109 ? 3.468 -4.245 -13.687 1.00 95.25 109 ALA A O 1
ATOM 827 N N . SER A 1 110 ? 1.920 -3.180 -12.481 1.00 95.88 110 SER A N 1
ATOM 828 C CA . SER A 1 110 ? 0.833 -4.130 -12.746 1.00 95.88 110 SER A CA 1
ATOM 829 C C . SER A 1 110 ? 0.474 -4.212 -14.236 1.00 95.88 110 SER A C 1
ATOM 831 O O . SER A 1 110 ? 0.325 -5.309 -14.774 1.00 95.88 110 SER A O 1
ATOM 833 N N . ALA A 1 111 ? 0.417 -3.076 -14.941 1.00 94.88 111 ALA A N 1
ATOM 834 C CA . ALA A 1 111 ? 0.181 -3.052 -16.385 1.00 94.88 111 ALA A CA 1
ATOM 835 C C . ALA A 1 111 ? 1.298 -3.766 -17.169 1.00 94.88 111 ALA A C 1
ATOM 837 O O . ALA A 1 111 ? 1.030 -4.463 -18.148 1.00 94.88 111 ALA A O 1
ATOM 838 N N . ARG A 1 112 ? 2.551 -3.629 -16.718 1.00 94.19 112 ARG A N 1
ATOM 839 C CA . ARG A 1 112 ? 3.723 -4.271 -17.334 1.00 94.19 112 ARG A CA 1
ATOM 840 C C . ARG A 1 112 ? 3.825 -5.753 -17.006 1.00 94.19 112 ARG A C 1
ATOM 842 O O . ARG A 1 112 ? 4.205 -6.523 -17.871 1.00 94.19 112 ARG A O 1
ATOM 849 N N . GLN A 1 113 ? 3.407 -6.169 -15.815 1.00 92.44 113 GLN A N 1
ATOM 850 C CA . GLN A 1 113 ? 3.361 -7.583 -15.448 1.00 92.44 113 GLN A CA 1
ATOM 851 C C . GLN A 1 113 ? 2.420 -8.388 -16.366 1.00 92.44 113 GLN A C 1
ATOM 853 O O . GLN A 1 113 ? 2.696 -9.543 -16.686 1.00 92.44 113 GLN A O 1
ATOM 858 N N . LEU A 1 114 ? 1.305 -7.787 -16.802 1.00 87.94 114 LEU A N 1
ATOM 859 C CA . LEU A 1 114 ? 0.357 -8.421 -17.728 1.00 87.94 114 LEU A CA 1
ATOM 860 C C . LEU A 1 114 ? 0.876 -8.435 -19.173 1.00 87.94 114 LEU A C 1
ATOM 862 O O . LEU A 1 114 ? 0.698 -9.418 -19.896 1.00 87.94 114 LEU A O 1
ATOM 866 N N . GLY A 1 115 ? 1.532 -7.356 -19.599 1.00 82.12 115 GLY A N 1
ATOM 867 C CA . GLY A 1 115 ? 2.181 -7.275 -20.901 1.00 82.12 115 GLY A CA 1
ATOM 868 C C . GLY A 1 115 ? 3.553 -7.936 -20.863 1.00 82.12 115 GLY A C 1
ATOM 869 O O . GLY A 1 115 ? 4.530 -7.253 -20.597 1.00 82.12 115 GLY A O 1
ATOM 870 N N . LYS A 1 116 ? 3.644 -9.234 -21.190 1.00 74.25 116 LYS A N 1
ATOM 871 C CA . LYS A 1 116 ? 4.876 -10.070 -21.235 1.00 74.25 116 LYS A CA 1
ATOM 872 C C . LYS A 1 116 ? 6.098 -9.496 -21.999 1.00 74.25 116 LYS A C 1
ATOM 874 O O . LYS A 1 116 ? 7.101 -10.189 -22.134 1.00 74.25 116 LYS A O 1
ATOM 879 N N . SER A 1 117 ? 6.037 -8.281 -22.538 1.00 58.59 117 SER A N 1
ATOM 880 C CA . SER A 1 117 ? 7.034 -7.672 -23.417 1.00 58.59 117 SER A CA 1
ATOM 881 C C . SER A 1 117 ? 7.386 -6.251 -22.958 1.00 58.59 117 SER A C 1
ATOM 883 O O . SER A 1 117 ? 6.923 -5.253 -23.508 1.00 58.59 117 SER A O 1
ATOM 885 N N . GLY A 1 118 ? 8.198 -6.148 -21.906 1.00 73.88 118 GLY A N 1
ATOM 886 C CA . GLY A 1 118 ? 8.804 -4.882 -21.503 1.00 73.88 118 GLY A CA 1
ATOM 887 C C . GLY A 1 118 ? 9.749 -5.048 -20.322 1.00 73.88 118 GLY A C 1
ATOM 888 O O . GLY A 1 118 ? 9.370 -5.605 -19.295 1.00 73.88 118 GLY A O 1
ATOM 889 N N . THR A 1 119 ? 10.975 -4.547 -20.452 1.00 83.50 119 THR A N 1
ATOM 890 C CA . THR A 1 119 ? 11.864 -4.339 -19.309 1.00 83.50 119 THR A CA 1
ATOM 891 C C . THR A 1 119 ? 11.263 -3.237 -18.443 1.00 83.50 119 THR A C 1
ATOM 893 O O . THR A 1 119 ? 11.073 -2.114 -18.905 1.00 83.50 119 THR A O 1
ATOM 896 N N . PHE A 1 120 ? 10.891 -3.572 -17.211 1.00 91.12 120 PHE A N 1
ATOM 897 C CA . PHE A 1 120 ? 10.478 -2.585 -16.221 1.00 91.12 120 PHE A CA 1
ATOM 898 C C . PHE A 1 120 ? 11.677 -2.236 -15.352 1.00 91.12 120 PHE A C 1
ATOM 900 O O . PHE A 1 120 ? 12.296 -3.131 -14.770 1.00 91.12 120 PHE A O 1
ATOM 907 N N . ASP A 1 121 ? 11.994 -0.948 -15.272 1.00 90.94 121 ASP A N 1
ATOM 908 C CA . ASP A 1 121 ? 13.086 -0.479 -14.434 1.00 90.94 121 ASP A CA 1
ATOM 909 C C . ASP A 1 121 ? 12.763 -0.727 -12.964 1.00 90.94 121 ASP A C 1
ATOM 911 O O . ASP A 1 121 ? 11.628 -0.582 -12.502 1.00 90.94 121 ASP A O 1
ATOM 915 N N . LYS A 1 122 ? 13.782 -1.136 -12.212 1.00 91.44 122 LYS A N 1
ATOM 916 C CA . LYS A 1 122 ? 13.647 -1.329 -10.773 1.00 91.44 122 LYS A CA 1
ATOM 917 C C . LYS A 1 122 ? 13.270 0.019 -10.137 1.00 91.44 122 LYS A C 1
ATOM 919 O O . LYS A 1 122 ? 13.974 0.993 -10.402 1.00 91.44 122 LYS A O 1
ATOM 924 N N . PRO A 1 123 ? 12.224 0.081 -9.289 1.00 93.62 123 PRO A N 1
ATOM 925 C CA . PRO A 1 123 ? 11.826 1.327 -8.649 1.00 93.62 123 PRO A CA 1
ATOM 926 C C . PRO A 1 123 ? 13.006 1.897 -7.869 1.00 93.62 123 PRO A C 1
ATOM 928 O O . PRO A 1 123 ? 13.700 1.171 -7.142 1.00 93.62 123 PRO A O 1
ATOM 931 N N . SER A 1 124 ? 13.247 3.189 -8.056 1.00 96.12 124 SER A N 1
ATOM 932 C CA . SER A 1 124 ? 14.336 3.872 -7.372 1.00 96.12 124 SER A CA 1
ATOM 933 C C . SER A 1 124 ? 14.048 3.945 -5.863 1.00 96.12 124 SER A C 1
ATOM 935 O O . SER A 1 124 ? 12.886 4.005 -5.448 1.00 96.12 124 SER A O 1
ATOM 937 N N . PRO A 1 125 ? 15.081 3.944 -5.001 1.00 95.75 125 PRO A N 1
ATOM 938 C CA . PRO A 1 125 ? 14.882 4.069 -3.556 1.00 95.75 125 PRO A CA 1
ATOM 939 C C . PRO A 1 125 ? 14.121 5.342 -3.159 1.00 95.75 125 PRO A C 1
ATOM 941 O O . PRO A 1 125 ? 13.347 5.318 -2.207 1.00 95.75 125 PRO A O 1
ATOM 944 N N . THR A 1 126 ? 14.307 6.426 -3.914 1.00 97.38 126 THR A N 1
ATOM 945 C CA . THR A 1 126 ? 13.634 7.718 -3.721 1.00 97.38 126 THR A CA 1
ATOM 946 C C . THR A 1 126 ? 12.142 7.657 -4.048 1.00 97.38 126 THR A C 1
ATOM 948 O O . THR A 1 126 ? 11.328 8.254 -3.349 1.00 97.38 126 THR A O 1
ATOM 951 N N . GLU A 1 127 ? 11.748 6.908 -5.079 1.00 96.25 127 GLU A N 1
ATOM 952 C CA . GLU A 1 127 ? 10.333 6.676 -5.392 1.00 96.25 127 GLU A CA 1
ATOM 953 C C . GLU A 1 127 ? 9.640 5.840 -4.312 1.00 96.25 127 GLU A C 1
ATOM 955 O O . GLU A 1 127 ? 8.484 6.099 -3.975 1.00 96.25 127 GLU A O 1
ATOM 960 N N . LEU A 1 128 ? 10.340 4.849 -3.750 1.00 96.50 128 LEU A N 1
ATOM 961 C CA . LEU A 1 128 ? 9.812 4.037 -2.653 1.00 96.50 128 LEU A CA 1
ATOM 962 C C . LEU A 1 128 ? 9.628 4.863 -1.376 1.00 96.50 128 LEU A C 1
ATOM 964 O O . LEU A 1 128 ? 8.585 4.739 -0.738 1.00 96.50 128 LEU A O 1
ATOM 968 N N . SER A 1 129 ? 10.585 5.730 -1.026 1.00 97.62 129 SER A N 1
ATOM 969 C CA . SER A 1 129 ? 10.447 6.608 0.142 1.00 97.62 129 SER A CA 1
ATOM 970 C C . SER A 1 129 ? 9.309 7.614 -0.030 1.00 97.62 129 SER A C 1
ATOM 972 O O . SER A 1 129 ? 8.502 7.774 0.882 1.00 97.62 129 SER A O 1
ATOM 974 N N . ALA A 1 130 ? 9.176 8.219 -1.215 1.00 97.81 130 ALA A N 1
ATOM 975 C CA . ALA A 1 130 ? 8.064 9.121 -1.515 1.00 97.81 130 ALA A CA 1
ATOM 976 C C . ALA A 1 130 ? 6.704 8.410 -1.378 1.00 97.81 130 ALA A C 1
ATOM 978 O O . ALA A 1 130 ? 5.782 8.930 -0.753 1.00 97.81 130 ALA A O 1
ATOM 979 N N . PHE A 1 131 ? 6.593 7.179 -1.889 1.00 97.94 131 PHE A N 1
ATOM 980 C CA . PHE A 1 131 ? 5.392 6.360 -1.717 1.00 97.94 131 PHE A CA 1
ATOM 981 C C . PHE A 1 131 ? 5.078 6.070 -0.240 1.00 97.94 131 PHE A C 1
ATOM 983 O O . PHE A 1 131 ? 3.916 6.130 0.164 1.00 97.94 131 PHE A O 1
ATOM 990 N N . GLU A 1 132 ? 6.088 5.755 0.575 1.00 97.69 132 GLU A N 1
ATOM 991 C CA . GLU A 1 132 ? 5.903 5.508 2.009 1.00 97.69 132 GLU A CA 1
ATOM 992 C C . GLU A 1 132 ? 5.412 6.756 2.755 1.00 97.69 132 GLU A C 1
ATOM 994 O O . GLU A 1 132 ? 4.525 6.646 3.606 1.00 97.69 132 GLU A O 1
ATOM 999 N N . GLU A 1 133 ? 5.939 7.937 2.430 1.00 98.25 133 GLU A N 1
ATOM 1000 C CA . GLU A 1 133 ? 5.512 9.216 3.009 1.00 98.25 133 GLU A CA 1
ATOM 1001 C C . GLU A 1 133 ? 4.058 9.548 2.647 1.00 98.25 133 GLU A C 1
ATOM 1003 O O . GLU A 1 133 ? 3.243 9.851 3.527 1.00 98.25 133 GLU A O 1
ATOM 1008 N N . GLU A 1 134 ? 3.687 9.417 1.371 1.00 98.12 134 GLU A N 1
ATOM 1009 C CA . GLU A 1 134 ? 2.308 9.629 0.921 1.00 98.12 134 GLU A CA 1
ATOM 1010 C C . GLU A 1 134 ? 1.334 8.623 1.563 1.00 98.12 134 GLU A C 1
ATOM 1012 O O . GLU A 1 134 ? 0.263 8.999 2.048 1.00 98.12 134 GLU A O 1
ATOM 1017 N N . LEU A 1 135 ? 1.711 7.343 1.647 1.00 98.06 135 LEU A N 1
ATOM 1018 C CA . LEU A 1 135 ? 0.917 6.325 2.338 1.00 98.06 135 LEU A CA 1
ATOM 1019 C C . LEU A 1 135 ? 0.772 6.656 3.832 1.00 98.06 135 LEU A C 1
ATOM 1021 O O . LEU A 1 135 ? -0.314 6.507 4.400 1.00 98.06 135 LEU A O 1
ATOM 1025 N N . CYS A 1 136 ? 1.847 7.112 4.480 1.00 97.88 136 CYS A N 1
ATOM 1026 C CA . CYS A 1 136 ? 1.839 7.480 5.891 1.00 97.88 136 CYS A CA 1
ATOM 1027 C C . CYS A 1 136 ? 0.872 8.639 6.152 1.00 97.88 136 CYS A C 1
ATOM 1029 O O . CYS A 1 136 ? -0.009 8.512 7.003 1.00 97.88 136 CYS A O 1
ATOM 1031 N N . THR A 1 137 ? 0.975 9.725 5.385 1.00 98.38 137 THR A N 1
ATOM 1032 C CA . THR A 1 137 ? 0.084 10.892 5.513 1.00 98.38 137 THR A CA 1
ATOM 1033 C C . THR A 1 137 ? -1.382 10.525 5.253 1.00 98.38 137 THR A C 1
ATOM 1035 O O . THR A 1 137 ? -2.270 10.937 6.007 1.00 98.38 137 THR A O 1
ATOM 1038 N N . HIS A 1 138 ? -1.655 9.676 4.257 1.00 97.94 138 HIS A N 1
ATOM 1039 C CA . HIS A 1 138 ? -3.001 9.176 3.971 1.00 97.94 138 HIS A CA 1
ATOM 1040 C C . HIS A 1 138 ? -3.594 8.388 5.151 1.00 97.94 138 HIS A C 1
ATOM 1042 O O . HIS A 1 138 ? -4.729 8.638 5.579 1.00 97.94 138 HIS A O 1
ATOM 1048 N N . LEU A 1 139 ? -2.823 7.448 5.708 1.00 96.81 139 LEU A N 1
ATOM 1049 C CA . LEU A 1 139 ? -3.252 6.622 6.837 1.00 96.81 139 LEU A CA 1
ATOM 1050 C C . LEU A 1 139 ? -3.391 7.427 8.130 1.00 96.81 139 LEU A C 1
ATOM 1052 O O . LEU A 1 139 ? -4.312 7.161 8.902 1.00 96.81 139 LEU A O 1
ATOM 1056 N N . GLU A 1 140 ? -2.539 8.422 8.367 1.00 96.25 140 GLU A N 1
ATOM 1057 C CA . GLU A 1 140 ? -2.656 9.329 9.514 1.00 96.25 140 GLU A CA 1
ATOM 1058 C C . GLU A 1 140 ? -3.924 10.180 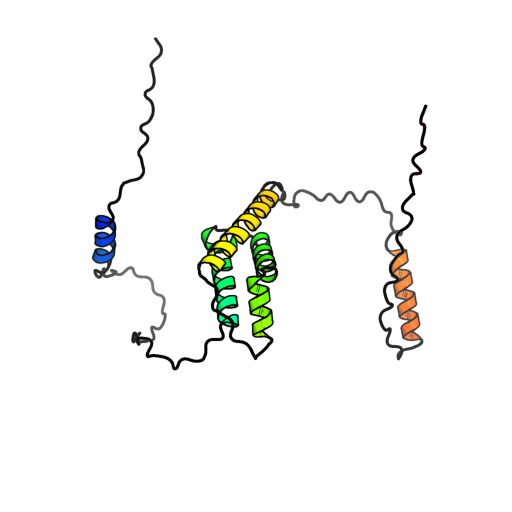9.419 1.00 96.25 140 GLU A C 1
ATOM 1060 O O . GLU A 1 140 ? -4.673 10.270 10.393 1.00 96.25 140 GLU A O 1
ATOM 1065 N N . GLY A 1 141 ? -4.254 10.695 8.231 1.00 96.62 141 GLY A N 1
ATOM 1066 C CA . GLY A 1 141 ? -5.520 11.385 7.988 1.00 96.62 141 GLY A CA 1
ATOM 1067 C C . GLY A 1 141 ? -6.739 10.499 8.269 1.00 96.62 141 GLY A C 1
ATOM 1068 O O . GLY A 1 141 ? -7.692 10.932 8.920 1.00 96.62 141 GLY A O 1
ATOM 1069 N N . LEU A 1 142 ? -6.710 9.235 7.834 1.00 95.50 142 LEU A N 1
ATOM 1070 C CA . LEU A 1 142 ? -7.767 8.268 8.143 1.00 95.50 142 LEU A CA 1
ATOM 1071 C C . LEU A 1 142 ? -7.822 7.923 9.626 1.00 95.50 142 LEU A C 1
ATOM 1073 O O . LEU A 1 142 ? -8.908 7.842 10.191 1.00 95.50 142 LEU A O 1
ATOM 1077 N N . ARG A 1 143 ? -6.676 7.746 10.278 1.00 93.44 143 ARG A N 1
ATOM 1078 C CA . ARG A 1 143 ? -6.604 7.468 11.710 1.00 93.44 143 ARG A CA 1
ATOM 1079 C C . ARG A 1 143 ? -7.181 8.618 12.523 1.00 93.44 143 ARG A C 1
ATOM 1081 O O . ARG A 1 143 ? -7.941 8.352 13.445 1.00 93.44 143 ARG A O 1
ATOM 1088 N N . ASN A 1 144 ? -6.879 9.864 12.171 1.00 93.19 144 ASN A N 1
ATOM 1089 C CA . ASN A 1 144 ? -7.441 11.036 12.838 1.00 93.19 144 ASN A CA 1
ATOM 1090 C C . ASN A 1 144 ? -8.966 11.064 12.684 1.00 93.19 144 ASN A C 1
ATOM 1092 O O . ASN A 1 144 ? -9.676 11.220 13.671 1.00 93.19 144 ASN A O 1
ATOM 1096 N N . LYS A 1 145 ? -9.481 10.774 11.483 1.00 91.56 145 LYS A N 1
ATOM 1097 C CA . LYS A 1 145 ? -10.927 10.634 11.242 1.00 91.56 145 LYS A CA 1
ATOM 1098 C C . LYS A 1 145 ? -11.546 9.482 12.044 1.00 91.56 145 LYS A C 1
ATOM 1100 O O . LYS A 1 145 ? -12.623 9.639 12.602 1.00 91.56 145 LYS A O 1
ATOM 1105 N N . LEU A 1 146 ? -10.874 8.333 12.126 1.00 87.56 146 LEU A N 1
ATOM 1106 C CA . LEU A 1 146 ? -11.344 7.148 12.856 1.00 87.56 146 LEU A CA 1
ATOM 1107 C C . LEU A 1 146 ? -11.216 7.275 14.380 1.00 87.56 146 LEU A C 1
ATOM 1109 O O . LEU A 1 146 ? -11.955 6.605 15.091 1.00 87.56 146 LEU A O 1
ATOM 1113 N N . GLY A 1 147 ? -10.272 8.077 14.873 1.00 80.44 147 GLY A N 1
ATOM 1114 C CA . GLY A 1 147 ? -10.081 8.370 16.293 1.00 80.44 147 GLY A CA 1
ATOM 1115 C C . GLY A 1 147 ? -11.004 9.478 16.798 1.00 80.44 147 GLY A C 1
ATOM 1116 O O . GLY A 1 147 ? -11.399 9.448 17.957 1.00 80.44 147 GLY A O 1
ATOM 1117 N N . GLN A 1 148 ? -11.377 10.420 15.925 1.00 68.50 148 GLN A N 1
ATOM 1118 C CA . GLN A 1 148 ? -12.427 11.410 16.189 1.00 68.50 148 GLN A CA 1
ATOM 1119 C C . GLN A 1 148 ? -13.829 10.804 16.149 1.00 68.50 148 GLN A C 1
ATOM 1121 O O . GLN A 1 148 ? -14.736 11.329 16.787 1.00 68.50 148 GLN A O 1
ATOM 1126 N N . GLN A 1 149 ? -14.020 9.695 15.429 1.00 58.66 149 GLN A N 1
ATOM 1127 C CA . GLN A 1 149 ? -15.197 8.867 15.648 1.00 58.66 149 GLN A CA 1
ATOM 1128 C C . GLN A 1 149 ? -15.069 8.323 17.076 1.00 58.66 149 GLN A C 1
ATOM 1130 O O . GLN A 1 149 ? -14.115 7.576 17.327 1.00 58.66 149 GLN A O 1
ATOM 1135 N N . PRO A 1 150 ? -15.958 8.698 18.020 1.00 55.72 150 PRO A N 1
ATOM 1136 C CA . PRO A 1 150 ? -15.927 8.134 19.363 1.00 55.72 150 PRO A CA 1
ATOM 1137 C C . PRO A 1 150 ? -15.877 6.629 19.173 1.00 55.72 150 PRO A C 1
ATOM 1139 O O . PRO A 1 150 ? -16.731 6.116 18.445 1.00 55.72 150 PRO A O 1
ATOM 1142 N N . ARG A 1 151 ? -14.817 5.973 19.697 1.00 58.84 151 ARG A N 1
ATOM 1143 C CA . ARG A 1 151 ? -14.615 4.511 19.656 1.00 58.84 151 ARG A CA 1
ATOM 1144 C C . ARG A 1 151 ? -15.993 3.917 19.738 1.00 58.84 151 ARG A C 1
ATOM 1146 O O . ARG A 1 151 ? -16.577 4.064 20.806 1.00 58.84 151 ARG A O 1
ATOM 1153 N N . SER A 1 152 ? -16.503 3.423 18.605 1.00 53.81 152 SER A N 1
ATOM 1154 C CA . SER A 1 152 ? -17.923 3.133 18.438 1.00 53.81 152 SER A CA 1
ATOM 1155 C C . SER A 1 152 ? -18.390 2.521 19.733 1.00 53.81 152 SER A C 1
ATOM 1157 O O . SER A 1 152 ? -17.905 1.433 20.071 1.00 53.81 152 SER A O 1
ATOM 1159 N N . VAL A 1 153 ? -19.181 3.300 20.485 1.00 52.81 153 VAL A N 1
ATOM 1160 C CA . VAL A 1 153 ? -19.813 2.851 21.718 1.00 52.81 153 VAL A CA 1
ATOM 1161 C C . VAL A 1 153 ? -20.272 1.451 21.371 1.00 52.81 153 VAL A C 1
ATOM 1163 O O . VAL A 1 153 ? -20.911 1.316 20.315 1.00 52.81 153 VAL A O 1
ATOM 1166 N N . PRO A 1 154 ? -19.812 0.405 22.081 1.00 55.97 154 PRO A N 1
ATOM 1167 C CA . PRO A 1 154 ? -20.275 -0.936 21.785 1.00 55.97 154 PRO A CA 1
ATOM 1168 C C . PRO A 1 154 ? -21.789 -0.811 21.657 1.00 55.97 154 PRO A C 1
ATOM 1170 O O . PRO A 1 154 ? -22.443 -0.389 22.606 1.00 55.97 154 PRO A O 1
ATOM 1173 N N . MET A 1 155 ? -22.336 -1.044 20.457 1.00 52.75 155 MET A N 1
ATOM 1174 C CA . MET A 1 155 ? -23.774 -0.909 20.173 1.00 52.75 155 MET A CA 1
ATOM 1175 C C . MET A 1 155 ? -24.559 -2.039 20.865 1.00 52.75 155 MET A C 1
ATOM 1177 O O . MET A 1 155 ? -25.502 -2.594 20.305 1.00 52.75 155 MET A O 1
ATOM 1181 N N . ASN A 1 156 ? -24.116 -2.415 22.060 1.00 54.75 156 ASN A N 1
ATOM 1182 C CA . ASN A 1 156 ? -24.623 -3.463 22.913 1.00 54.75 156 ASN A CA 1
ATOM 1183 C C . ASN A 1 156 ? -25.436 -2.879 24.068 1.00 54.75 156 ASN A C 1
ATOM 1185 O O . ASN A 1 156 ? -26.179 -3.620 24.698 1.00 54.75 156 ASN A O 1
ATOM 1189 N N . GLU A 1 157 ? -25.367 -1.572 24.314 1.00 56.34 157 GLU A N 1
ATOM 1190 C CA . GLU A 1 157 ? -26.350 -0.908 25.162 1.00 56.34 157 GLU A CA 1
ATOM 1191 C C . GLU A 1 157 ? -27.512 -0.499 24.259 1.00 56.34 157 GLU A C 1
ATOM 1193 O O . GLU A 1 157 ? -27.491 0.517 23.572 1.00 56.34 157 GLU A O 1
ATOM 1198 N N . THR A 1 158 ? -28.444 -1.444 24.140 1.00 55.91 158 THR A N 1
ATOM 1199 C CA . THR A 1 158 ? -29.829 -1.223 23.729 1.00 55.91 158 THR A CA 1
ATOM 1200 C C . THR A 1 158 ? -30.004 -0.398 22.451 1.00 55.91 158 THR A C 1
ATOM 1202 O O . THR A 1 158 ? -30.473 0.739 22.440 1.00 55.91 158 THR A O 1
ATOM 1205 N N . ARG A 1 159 ? -29.865 -1.069 21.297 1.00 56.81 159 ARG A N 1
ATOM 1206 C CA . ARG A 1 159 ? -30.884 -0.851 20.258 1.00 56.81 159 ARG A CA 1
ATOM 1207 C C . ARG A 1 159 ? -32.213 -1.337 20.838 1.00 56.81 159 ARG A C 1
ATOM 1209 O O . ARG A 1 159 ? -32.691 -2.408 20.476 1.00 56.81 159 ARG A O 1
ATOM 1216 N N . GLU A 1 160 ? -32.803 -0.563 21.743 1.00 58.84 160 GLU A N 1
ATOM 1217 C CA . GLU A 1 160 ? -34.246 -0.502 21.856 1.00 58.84 160 GLU A CA 1
ATOM 1218 C C . GLU A 1 160 ? -34.707 -0.049 20.480 1.00 58.84 160 GLU A C 1
ATOM 1220 O O . GLU A 1 160 ? -34.741 1.131 20.127 1.00 58.84 160 GLU A O 1
ATOM 1225 N N . ILE A 1 161 ? -34.946 -1.046 19.631 1.00 58.06 161 ILE A N 1
ATOM 1226 C CA . ILE A 1 161 ? -35.755 -0.897 18.448 1.00 58.06 161 ILE A CA 1
ATOM 1227 C C . ILE A 1 161 ? -37.076 -0.430 19.033 1.00 58.06 161 ILE A C 1
ATOM 1229 O O . ILE A 1 161 ? -37.888 -1.238 19.480 1.00 58.06 161 ILE A O 1
ATOM 1233 N N . SER A 1 162 ? -37.271 0.884 19.082 1.00 56.16 162 SER A N 1
ATOM 1234 C CA . SER A 1 162 ? -38.595 1.452 19.179 1.00 56.16 162 SER A CA 1
ATOM 1235 C C . SER A 1 162 ? -39.290 1.042 17.886 1.00 56.16 162 SER A C 1
ATOM 1237 O O . SER A 1 162 ? -39.363 1.771 16.900 1.00 56.16 162 SER A O 1
ATOM 1239 N N . LEU A 1 163 ? -39.787 -0.196 17.898 1.00 55.50 163 LEU A N 1
ATOM 1240 C CA . LEU A 1 163 ? -40.937 -0.670 17.159 1.00 55.50 163 LEU A CA 1
ATOM 1241 C C . LEU A 1 163 ? -42.109 0.199 17.621 1.00 55.50 163 LEU A C 1
ATOM 1243 O O . LEU A 1 163 ? -43.057 -0.266 18.243 1.00 55.50 163 LEU A O 1
ATOM 1247 N N . LYS A 1 164 ? -42.052 1.499 17.322 1.00 56.44 164 LYS A N 1
ATOM 1248 C CA . LYS A 1 164 ? -43.244 2.309 17.181 1.00 56.44 164 LYS A CA 1
ATOM 1249 C C . LYS A 1 164 ? -43.937 1.762 15.939 1.00 56.44 164 LYS A C 1
ATOM 1251 O O . LYS A 1 164 ? -43.679 2.177 14.815 1.00 56.44 164 LYS A O 1
ATOM 1256 N N . SER A 1 165 ? -44.719 0.712 16.184 1.00 50.72 165 SER A N 1
ATOM 1257 C CA . SER A 1 165 ? -46.053 0.556 15.619 1.00 50.72 165 SER A CA 1
ATOM 1258 C C . SER A 1 165 ? -46.165 0.684 14.097 1.00 50.72 165 SER A C 1
ATOM 1260 O O . SER A 1 165 ? -47.109 1.282 13.591 1.00 50.72 165 SER A O 1
ATOM 1262 N N . ALA A 1 166 ? -45.280 0.040 13.335 1.00 48.00 166 ALA A N 1
ATOM 1263 C CA . ALA A 1 166 ? -45.684 -0.428 12.012 1.00 48.00 166 ALA A CA 1
ATOM 1264 C C . ALA A 1 166 ? -46.504 -1.705 12.232 1.00 48.00 166 ALA A C 1
ATOM 1266 O O . ALA A 1 166 ? -45.944 -2.790 12.389 1.00 48.00 166 ALA A O 1
ATOM 1267 N N . GLY A 1 167 ? -47.823 -1.539 12.351 1.00 54.88 167 GLY A N 1
ATOM 1268 C CA . GLY A 1 167 ? -48.776 -2.613 12.621 1.00 54.88 167 GLY A CA 1
ATOM 1269 C C . GLY A 1 167 ? -48.640 -3.819 11.677 1.00 54.88 167 GLY A C 1
ATOM 1270 O O . GLY A 1 167 ? -47.999 -3.738 10.620 1.00 54.88 167 GLY A O 1
ATOM 1271 N N . PRO A 1 168 ? -49.246 -4.959 12.043 1.00 48.19 168 PRO A N 1
ATOM 1272 C CA . PRO A 1 168 ? -49.128 -6.200 11.292 1.00 48.19 168 PRO A CA 1
ATOM 1273 C C . PRO A 1 168 ? -49.750 -6.021 9.898 1.00 48.19 168 PRO A C 1
ATOM 1275 O O . PRO A 1 168 ? -50.964 -6.066 9.743 1.00 48.19 168 PRO A O 1
ATOM 1278 N N . GLY A 1 169 ? -48.923 -5.797 8.867 1.00 55.78 169 GLY A N 1
ATOM 1279 C CA . GLY A 1 169 ? -49.368 -5.940 7.474 1.00 55.78 169 GLY A CA 1
ATOM 1280 C C . GLY A 1 169 ? -48.738 -5.056 6.393 1.00 55.78 169 GLY A C 1
ATOM 1281 O O . GLY A 1 169 ? -48.824 -5.430 5.224 1.00 55.78 169 GLY A O 1
ATOM 1282 N N . GLN A 1 170 ? -48.096 -3.919 6.690 1.00 54.22 170 GLN A N 1
ATOM 1283 C CA . GLN A 1 170 ? -47.884 -2.921 5.618 1.00 54.22 170 GLN A CA 1
ATOM 1284 C C . GLN A 1 170 ? -46.547 -2.945 4.857 1.00 54.22 170 GLN A C 1
ATOM 1286 O O . GLN A 1 170 ? -46.536 -2.580 3.683 1.00 54.22 170 GLN A O 1
ATOM 1291 N N . VAL A 1 171 ? -45.425 -3.412 5.414 1.00 52.78 171 VAL A N 1
ATOM 1292 C CA . VAL A 1 171 ? -44.120 -3.210 4.727 1.00 52.78 171 VAL A CA 1
ATOM 1293 C C . VAL A 1 171 ? -43.679 -4.403 3.862 1.00 52.78 171 VAL A C 1
ATOM 1295 O O . VAL A 1 171 ? -42.853 -4.259 2.959 1.00 52.78 171 VAL A O 1
ATOM 1298 N N . ILE A 1 172 ? -44.279 -5.582 4.047 1.00 52.88 172 ILE A N 1
ATOM 1299 C CA . ILE A 1 172 ? -43.903 -6.802 3.305 1.00 52.88 172 ILE A CA 1
ATOM 1300 C C . ILE A 1 172 ? -44.826 -7.057 2.091 1.00 52.88 172 ILE A C 1
ATOM 1302 O O . ILE A 1 172 ? -44.490 -7.833 1.202 1.00 52.88 172 ILE A O 1
ATOM 1306 N N . GLY A 1 173 ? -45.960 -6.360 1.961 1.00 53.34 173 GLY A N 1
ATOM 1307 C CA . GLY A 1 173 ? -46.969 -6.673 0.937 1.00 53.34 173 GLY A CA 1
ATOM 1308 C C . GLY A 1 173 ? -46.532 -6.457 -0.521 1.00 53.34 173 GLY A C 1
ATOM 1309 O O . GLY A 1 173 ? -46.814 -7.290 -1.384 1.00 53.34 173 GLY A O 1
ATOM 1310 N N . ALA A 1 174 ? -45.816 -5.370 -0.826 1.00 56.53 174 ALA A N 1
ATOM 1311 C CA . ALA A 1 174 ? -45.540 -4.994 -2.219 1.00 56.53 174 ALA A CA 1
ATOM 1312 C C . ALA A 1 174 ? -44.474 -5.879 -2.892 1.00 56.53 174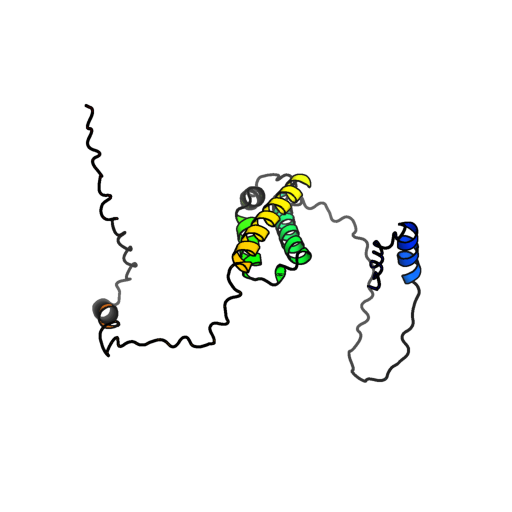 ALA A C 1
ATOM 1314 O O . ALA A 1 174 ? -44.621 -6.274 -4.049 1.00 56.53 174 ALA A O 1
ATOM 1315 N N . LYS A 1 175 ? -43.411 -6.243 -2.163 1.00 57.09 175 LYS A N 1
ATOM 1316 C CA . LYS A 1 175 ? -42.348 -7.111 -2.701 1.00 57.09 175 LYS A CA 1
ATOM 1317 C C . LYS A 1 175 ? -42.797 -8.569 -2.811 1.00 57.09 175 LYS A C 1
ATOM 1319 O O . LYS A 1 175 ? -42.389 -9.258 -3.742 1.00 57.09 175 LYS A O 1
ATOM 1324 N N . LEU A 1 176 ? -43.668 -9.022 -1.909 1.00 59.84 176 LEU A N 1
ATOM 1325 C CA . LEU A 1 176 ? -44.135 -10.409 -1.871 1.00 59.84 176 LEU A CA 1
ATOM 1326 C C . LEU A 1 176 ? -45.195 -10.687 -2.952 1.00 59.84 176 LEU A C 1
ATOM 1328 O O . LEU A 1 176 ? -45.146 -11.738 -3.588 1.00 59.84 176 LEU A O 1
ATOM 1332 N N . LYS A 1 177 ? -46.070 -9.717 -3.272 1.00 61.81 177 LYS A N 1
ATOM 1333 C CA . LYS A 1 177 ? -46.965 -9.810 -4.444 1.00 61.81 177 LYS A CA 1
ATOM 1334 C C . LYS A 1 177 ? -46.184 -9.913 -5.762 1.00 61.81 177 LYS A C 1
ATOM 1336 O O . LYS A 1 177 ? -46.511 -10.754 -6.594 1.00 61.81 177 LYS A O 1
ATOM 1341 N N . GLY A 1 178 ? -45.108 -9.134 -5.914 1.00 61.09 178 GLY A N 1
ATOM 1342 C CA . GLY A 1 178 ? -44.247 -9.194 -7.101 1.00 61.09 178 GLY A CA 1
ATOM 1343 C C . GLY A 1 178 ? -43.480 -10.515 -7.252 1.00 61.09 178 GLY A C 1
ATOM 1344 O O . GLY A 1 178 ? -43.269 -10.971 -8.372 1.00 61.09 178 GLY A O 1
ATOM 1345 N N . LEU A 1 179 ? -43.088 -11.158 -6.145 1.00 61.81 179 LEU A N 1
ATOM 1346 C CA . LEU A 1 179 ? -42.464 -12.488 -6.173 1.00 61.81 179 LEU A CA 1
ATOM 1347 C C . LEU A 1 179 ? -43.473 -13.595 -6.511 1.00 61.81 179 LEU A C 1
ATOM 1349 O O . LEU A 1 179 ? -43.151 -14.466 -7.314 1.00 61.81 179 LEU A O 1
ATOM 1353 N N . LYS A 1 180 ? -44.703 -13.529 -5.977 1.00 68.75 180 LYS A N 1
ATOM 1354 C CA . LYS A 1 180 ? -45.769 -14.494 -6.308 1.00 68.75 180 LYS A CA 1
ATOM 1355 C C . LYS A 1 180 ? -46.165 -14.449 -7.787 1.00 68.75 180 LYS A C 1
ATOM 1357 O O . LYS A 1 180 ? -46.340 -15.499 -8.392 1.00 68.75 180 LYS A O 1
ATOM 1362 N N . GLN A 1 181 ? -46.243 -13.259 -8.385 1.00 67.94 181 GLN A N 1
ATOM 1363 C CA . GLN A 1 181 ? -46.530 -13.125 -9.820 1.00 67.94 181 GLN A CA 1
ATOM 1364 C C . GLN A 1 181 ? -45.419 -13.724 -10.695 1.00 67.94 181 GLN A C 1
ATOM 1366 O O . GLN A 1 181 ? -45.716 -14.455 -11.633 1.00 67.94 181 GLN A O 1
ATOM 1371 N N . ARG A 1 182 ? -44.143 -13.507 -10.343 1.00 60.75 182 ARG A N 1
ATOM 1372 C CA . ARG A 1 182 ? -43.009 -14.106 -11.073 1.00 60.75 182 ARG A CA 1
ATOM 1373 C C . ARG A 1 182 ? -42.939 -15.627 -10.932 1.00 60.75 182 ARG A C 1
ATOM 1375 O O . ARG A 1 182 ? -42.535 -16.297 -11.875 1.00 60.75 182 ARG A O 1
ATOM 1382 N N . ALA A 1 183 ? -43.324 -16.167 -9.775 1.00 65.69 183 ALA A N 1
ATOM 1383 C CA . ALA A 1 183 ? -43.393 -17.612 -9.563 1.00 65.69 183 ALA A CA 1
ATOM 1384 C C . ALA A 1 183 ? -44.489 -18.259 -10.431 1.00 65.69 183 ALA A C 1
ATOM 1386 O O . ALA A 1 183 ? -44.216 -19.242 -11.112 1.00 65.69 183 ALA A O 1
ATOM 1387 N N . ALA A 1 184 ? -45.681 -17.655 -10.494 1.00 72.19 184 ALA A N 1
ATOM 1388 C CA . ALA A 1 184 ? -46.771 -18.137 -11.345 1.00 72.19 184 ALA A CA 1
ATOM 1389 C C . ALA A 1 184 ? -46.461 -18.021 -12.854 1.00 72.19 184 ALA A C 1
ATOM 1391 O O . ALA A 1 184 ? -46.938 -18.822 -13.656 1.00 72.19 184 ALA A O 1
ATOM 1392 N N . GLU A 1 185 ? -45.659 -17.035 -13.269 1.00 65.50 185 GLU A N 1
ATOM 1393 C CA . GLU A 1 185 ? -45.199 -16.918 -14.661 1.00 65.50 185 GLU A CA 1
ATOM 1394 C C . GLU A 1 185 ? -44.163 -17.988 -15.039 1.00 65.50 185 GLU A C 1
ATOM 1396 O O . GLU A 1 185 ? -44.229 -18.519 -16.150 1.00 65.50 185 GLU A O 1
ATOM 1401 N N . LEU A 1 186 ? -43.249 -18.347 -14.127 1.00 64.50 186 LEU A N 1
ATOM 1402 C CA . LEU A 1 186 ? -42.298 -19.448 -14.337 1.00 64.50 186 LEU A CA 1
ATOM 1403 C C . LEU A 1 186 ? -42.999 -20.807 -14.430 1.00 64.50 186 LEU A C 1
ATOM 1405 O O . LEU A 1 186 ? -42.611 -21.629 -15.256 1.00 64.50 186 LEU A O 1
ATOM 1409 N N . GLU A 1 187 ? -44.055 -21.021 -13.643 1.00 68.94 187 GLU A N 1
ATOM 1410 C CA . GLU A 1 187 ? -44.855 -22.250 -13.688 1.00 68.94 187 GLU A CA 1
ATOM 1411 C C . GLU A 1 187 ? -45.571 -22.421 -15.040 1.00 68.94 187 GLU A C 1
ATOM 1413 O O . GLU A 1 187 ? -45.605 -23.515 -15.597 1.00 68.94 187 GLU A O 1
ATOM 1418 N N . LYS A 1 188 ? -46.062 -21.327 -15.639 1.00 77.88 188 LYS A N 1
ATOM 1419 C CA . LYS A 1 188 ? -46.718 -21.359 -16.959 1.00 77.88 188 LYS A CA 1
ATOM 1420 C C . LYS A 1 188 ? -45.746 -21.515 -18.135 1.00 77.88 188 LYS A C 1
ATOM 1422 O O . LYS A 1 188 ? -46.171 -21.929 -19.212 1.00 77.88 188 LYS A O 1
ATOM 1427 N N . LYS A 1 189 ? -44.466 -21.151 -17.981 1.00 71.88 189 LYS A N 1
ATOM 1428 C CA . LYS A 1 189 ? -43.444 -21.216 -19.046 1.00 71.88 189 LYS A CA 1
ATOM 1429 C C . LYS A 1 189 ? -42.095 -21.717 -18.499 1.00 71.88 189 LYS A C 1
ATOM 1431 O O . LYS A 1 189 ? -41.149 -20.935 -18.388 1.00 71.88 189 LYS A O 1
ATOM 1436 N N . PRO A 1 190 ? -41.938 -23.031 -18.252 1.00 64.75 190 PRO A N 1
ATOM 1437 C CA . PRO A 1 190 ? -40.768 -23.583 -17.558 1.00 64.75 190 PRO A CA 1
ATOM 1438 C C . PRO A 1 190 ? -39.433 -23.436 -18.314 1.00 64.75 190 PRO A C 1
ATOM 1440 O O . PRO A 1 190 ? -38.370 -23.626 -17.730 1.00 64.75 190 PRO A O 1
ATOM 1443 N N . ARG A 1 191 ? -39.451 -23.084 -19.609 1.00 62.31 191 ARG A N 1
ATOM 1444 C CA . ARG A 1 191 ? -38.246 -22.914 -20.445 1.00 62.31 191 ARG A CA 1
ATOM 1445 C C . ARG A 1 191 ? -37.812 -21.462 -20.677 1.00 62.31 191 ARG A C 1
ATOM 1447 O O . ARG A 1 191 ? -36.789 -21.245 -21.325 1.00 62.31 191 ARG A O 1
ATOM 1454 N N . SER A 1 192 ? -38.536 -20.453 -20.181 1.00 57.38 192 SER A N 1
ATOM 1455 C CA . SER A 1 192 ? -38.109 -19.060 -20.371 1.00 57.38 192 SER A CA 1
ATOM 1456 C C . SER A 1 192 ? -37.050 -18.667 -19.340 1.00 57.38 192 SER A C 1
ATOM 1458 O O . SER A 1 192 ? -37.361 -18.362 -18.191 1.00 57.38 192 SER A O 1
ATOM 1460 N N . VAL A 1 193 ? -35.786 -18.644 -19.764 1.00 58.44 193 VAL A N 1
ATOM 1461 C CA . VAL A 1 193 ? -34.677 -18.051 -19.008 1.00 58.44 193 VAL A CA 1
ATOM 1462 C C . VAL A 1 193 ? -34.971 -16.561 -18.812 1.00 58.44 193 VAL A C 1
ATOM 1464 O O . VAL A 1 193 ? -34.901 -15.778 -19.761 1.00 58.44 193 VAL A O 1
ATOM 1467 N N . ILE A 1 194 ? -35.309 -16.153 -17.585 1.00 58.31 194 ILE A N 1
ATOM 1468 C CA . ILE A 1 194 ? -35.497 -14.740 -17.229 1.00 58.31 194 ILE A CA 1
ATOM 1469 C C . ILE A 1 194 ? -34.122 -14.067 -17.257 1.00 58.31 194 ILE A C 1
ATOM 1471 O O . ILE A 1 194 ? -33.409 -13.995 -16.256 1.00 58.31 194 ILE A O 1
ATOM 1475 N N . LYS A 1 195 ? -33.733 -13.576 -18.436 1.00 56.41 195 LYS A N 1
ATOM 1476 C CA . LYS A 1 195 ? -32.601 -12.667 -18.615 1.00 56.41 195 LYS A CA 1
ATOM 1477 C C . LYS A 1 195 ? -32.914 -11.428 -17.774 1.00 56.41 195 LYS A C 1
ATOM 1479 O O . LYS A 1 195 ? -33.856 -10.701 -18.079 1.00 56.41 195 LYS A O 1
ATOM 1484 N N . GLY A 1 196 ? -32.204 -11.277 -16.653 1.00 55.94 196 GLY A N 1
ATOM 1485 C CA . GLY A 1 196 ? -32.504 -10.303 -15.604 1.00 55.94 196 GLY A CA 1
ATOM 1486 C C . GLY A 1 196 ? -32.872 -8.938 -16.178 1.00 55.94 196 GLY A C 1
ATOM 1487 O O . GLY A 1 196 ? -32.076 -8.326 -16.889 1.00 55.94 196 GLY A O 1
ATOM 1488 N N . ALA A 1 197 ? -34.096 -8.488 -15.892 1.00 55.44 197 ALA A N 1
ATOM 1489 C CA . ALA A 1 197 ? -34.602 -7.210 -16.361 1.00 55.44 197 ALA A CA 1
ATOM 1490 C C . ALA A 1 197 ? -33.613 -6.095 -15.992 1.00 55.44 197 ALA A C 1
ATOM 1492 O O . ALA A 1 197 ? -33.360 -5.826 -14.813 1.00 55.44 197 ALA A O 1
ATOM 1493 N N . VAL A 1 198 ? -33.050 -5.464 -17.023 1.00 54.00 198 VAL A N 1
ATOM 1494 C CA . VAL A 1 198 ? -32.191 -4.286 -16.928 1.00 54.00 198 VAL A CA 1
ATOM 1495 C C . VAL A 1 198 ? -32.896 -3.263 -16.038 1.00 54.00 198 VAL A C 1
ATOM 1497 O O . VAL A 1 198 ? -34.002 -2.813 -16.342 1.00 54.00 198 VAL A O 1
ATOM 1500 N N . ARG A 1 199 ? -32.272 -2.919 -14.904 1.00 56.12 199 ARG A N 1
ATOM 1501 C CA . ARG A 1 199 ? -32.727 -1.847 -14.012 1.00 56.12 199 ARG A CA 1
ATOM 1502 C C . ARG A 1 199 ? -32.941 -0.581 -14.849 1.00 56.12 199 ARG A C 1
ATOM 1504 O O . ARG A 1 199 ? -31.970 0.052 -15.254 1.00 56.12 199 ARG A O 1
ATOM 1511 N N . LYS A 1 200 ? -34.199 -0.195 -15.098 1.00 60.34 200 LYS A N 1
ATOM 1512 C CA . LYS A 1 200 ? -34.531 1.101 -15.705 1.00 60.34 200 LYS A CA 1
ATOM 1513 C C . LYS A 1 200 ? -33.941 2.207 -14.823 1.00 60.34 200 LYS A C 1
ATOM 1515 O O . LYS A 1 200 ? -34.359 2.398 -13.681 1.00 60.34 200 LYS A O 1
ATOM 1520 N N . LYS A 1 201 ? -32.927 2.896 -15.352 1.00 56.56 201 LYS A N 1
ATOM 1521 C CA . LYS A 1 201 ? -32.255 4.048 -14.743 1.00 56.56 201 LYS A CA 1
ATOM 1522 C C . LYS A 1 201 ? -33.317 5.127 -14.496 1.00 56.56 201 LYS A C 1
ATOM 1524 O O . LYS A 1 201 ? -33.929 5.618 -15.442 1.00 56.56 201 LYS A O 1
ATOM 1529 N N . ARG A 1 202 ? -33.594 5.450 -13.228 1.00 62.94 202 ARG A N 1
ATOM 1530 C CA . ARG A 1 202 ? -34.508 6.545 -12.870 1.00 62.94 202 ARG A CA 1
ATOM 1531 C C . ARG A 1 202 ? -33.902 7.853 -13.384 1.00 62.94 202 ARG A C 1
ATOM 1533 O O . ARG A 1 202 ? -32.765 8.170 -13.044 1.00 62.94 202 ARG A O 1
ATOM 1540 N N . ARG A 1 203 ? -34.650 8.577 -14.220 1.00 59.59 203 ARG A N 1
ATOM 1541 C CA . ARG A 1 203 ? -34.328 9.951 -14.630 1.00 59.59 203 ARG A CA 1
ATOM 1542 C C . ARG A 1 203 ? -34.298 10.851 -13.381 1.00 59.59 203 ARG A C 1
ATOM 1544 O O . ARG A 1 203 ? -35.228 10.744 -12.579 1.00 59.59 203 ARG A O 1
ATOM 1551 N N . PRO A 1 204 ? -33.279 11.705 -13.188 1.00 61.00 204 PRO A N 1
ATOM 1552 C CA . PRO A 1 204 ? -33.323 12.727 -12.152 1.00 61.00 204 PRO A CA 1
ATOM 1553 C C . PRO A 1 204 ? -34.388 13.773 -12.508 1.00 61.00 204 PRO A C 1
ATOM 1555 O O . PRO A 1 204 ? -34.460 14.251 -13.639 1.00 61.00 204 PRO A O 1
ATOM 1558 N N . LEU A 1 205 ? -35.246 14.073 -11.536 1.00 55.47 205 LEU A N 1
ATOM 1559 C CA . LEU A 1 205 ? -36.251 15.128 -11.597 1.00 55.47 205 LEU A CA 1
ATOM 1560 C C . LEU A 1 205 ? -35.563 16.490 -11.403 1.00 55.47 205 LEU A C 1
ATOM 1562 O O . LEU A 1 205 ? -34.968 16.725 -10.359 1.00 55.47 205 LEU A O 1
ATOM 1566 N N . GLY A 1 206 ? -35.662 17.341 -12.428 1.00 51.91 206 GLY A N 1
ATOM 1567 C CA . GLY A 1 206 ? -35.748 18.806 -12.367 1.00 51.91 206 GLY A CA 1
ATOM 1568 C C . GLY A 1 206 ? -34.760 19.579 -11.489 1.00 51.91 206 GLY A C 1
ATOM 1569 O O . GLY A 1 206 ? -35.058 19.881 -10.337 1.00 51.91 206 GLY A O 1
ATOM 1570 N N . SER A 1 207 ? -33.670 20.062 -12.088 1.00 53.06 207 SER A N 1
ATOM 1571 C CA . SER A 1 207 ? -33.008 21.288 -11.636 1.00 53.06 207 SER A CA 1
ATOM 1572 C C . SER A 1 207 ? -33.910 22.488 -11.957 1.00 53.06 207 SER A C 1
ATOM 1574 O O . SER A 1 207 ? -34.107 22.855 -13.116 1.00 53.06 207 SER A O 1
ATOM 1576 N N . LYS A 1 208 ? -34.499 23.088 -10.917 1.00 55.91 208 LYS A N 1
ATOM 1577 C CA . LYS A 1 208 ? -35.168 24.391 -11.001 1.00 55.91 208 LYS A CA 1
ATOM 1578 C C . LYS A 1 208 ? -34.144 25.445 -11.429 1.00 55.91 208 LYS A C 1
ATOM 1580 O O . LYS A 1 208 ? -33.179 25.702 -10.721 1.00 55.91 208 LYS A O 1
ATOM 1585 N N . LYS A 1 209 ? -34.390 26.035 -12.596 1.00 57.28 209 LYS A N 1
ATOM 1586 C CA . LYS A 1 209 ? -33.743 27.231 -13.134 1.00 57.28 209 LYS A CA 1
ATOM 1587 C C . LYS A 1 209 ? -34.223 28.433 -12.312 1.00 57.28 209 LYS A C 1
ATOM 1589 O O . LYS A 1 209 ? -35.347 28.887 -12.510 1.00 57.28 209 LYS A O 1
ATOM 1594 N N . SER A 1 210 ? -33.421 28.895 -11.354 1.00 53.81 210 SER A N 1
ATOM 1595 C CA . SER A 1 210 ? -33.587 30.221 -10.755 1.00 53.81 210 SER A CA 1
ATOM 1596 C C . SER A 1 210 ? -33.259 31.259 -11.825 1.00 53.81 210 SER A C 1
ATOM 1598 O O . SER A 1 210 ? -32.177 31.263 -12.405 1.00 53.81 210 SER A O 1
ATOM 1600 N N . LYS A 1 211 ? -34.269 32.059 -12.150 1.00 57.44 211 LYS A N 1
ATOM 1601 C CA . LYS A 1 211 ? -34.210 33.213 -13.035 1.00 57.44 211 LYS A CA 1
ATOM 1602 C C . LY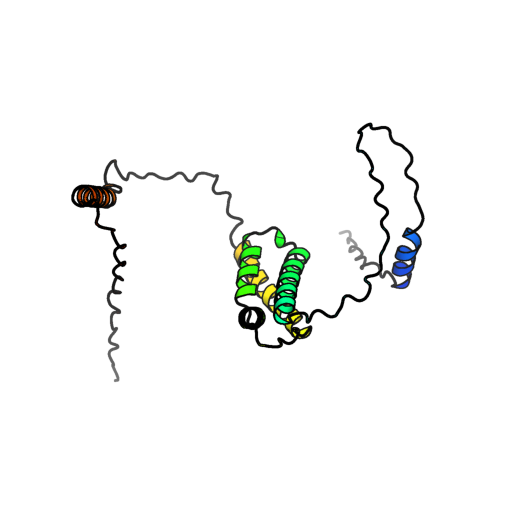S A 1 211 ? -33.791 34.376 -12.129 1.00 57.44 211 LYS A C 1
ATOM 1604 O O . LYS A 1 211 ? -34.609 34.814 -11.327 1.00 57.44 211 LYS A O 1
ATOM 1609 N N . GLU A 1 212 ? -32.523 34.775 -12.168 1.00 55.81 212 GLU A N 1
ATOM 1610 C CA . GLU A 1 212 ? -32.103 36.063 -11.606 1.00 55.81 212 GLU A CA 1
ATOM 1611 C C . GLU A 1 212 ? -32.732 37.160 -12.465 1.00 55.81 212 GLU A C 1
ATOM 1613 O O . GLU A 1 212 ? -32.584 37.179 -13.690 1.00 55.81 212 GLU A O 1
ATOM 1618 N N . ALA A 1 213 ? -33.540 37.983 -11.806 1.00 55.88 213 ALA A N 1
ATOM 1619 C CA . ALA A 1 213 ? -34.040 39.233 -12.331 1.00 55.88 213 ALA A CA 1
ATOM 1620 C C . ALA A 1 213 ? -32.898 40.250 -12.260 1.00 55.88 213 ALA A C 1
ATOM 1622 O O . ALA A 1 213 ? -32.243 40.363 -11.226 1.00 55.88 213 ALA A O 1
ATOM 1623 N N . GLY A 1 214 ? -32.659 40.936 -13.374 1.00 48.03 214 GLY A N 1
ATOM 1624 C CA . GLY A 1 214 ? -31.935 42.194 -13.359 1.00 48.03 214 GLY A CA 1
ATOM 1625 C C . GLY A 1 214 ? -32.836 43.286 -12.796 1.00 48.03 214 GLY A C 1
ATOM 1626 O O . GLY A 1 214 ? -34.038 43.292 -13.070 1.00 48.03 214 GLY A O 1
ATOM 1627 N N . GLU A 1 215 ? -32.234 44.180 -12.030 1.00 64.88 215 GLU A N 1
ATOM 1628 C CA . GLU A 1 215 ? -32.780 45.484 -11.676 1.00 64.88 215 GLU A CA 1
ATOM 1629 C C . GLU A 1 215 ? -31.562 46.410 -11.551 1.00 64.88 215 GLU A C 1
ATOM 1631 O O . GLU A 1 215 ? -30.870 46.417 -10.536 1.00 64.88 215 GLU A O 1
ATOM 1636 N N . ASP A 1 216 ? -31.224 47.041 -12.679 1.00 59.28 216 ASP A N 1
ATOM 1637 C CA . ASP A 1 216 ? -30.371 48.226 -12.756 1.00 59.28 216 ASP A CA 1
ATOM 1638 C C . ASP A 1 216 ? -31.318 49.436 -12.722 1.00 59.28 216 ASP A C 1
ATOM 1640 O O . ASP A 1 216 ? -32.114 49.602 -13.649 1.00 59.28 216 ASP A O 1
ATOM 1644 N N . ASP A 1 217 ? -31.228 50.236 -11.660 1.00 56.16 217 ASP A N 1
ATOM 1645 C CA . ASP A 1 217 ? -31.502 51.682 -11.610 1.00 56.16 217 ASP A CA 1
ATOM 1646 C C . ASP A 1 217 ? -30.622 52.296 -10.503 1.00 56.16 217 ASP A C 1
ATOM 1648 O O . ASP A 1 217 ? -30.614 51.746 -9.372 1.00 56.16 217 ASP A O 1
#

Radius of gyration: 33.75 Å; Cα contacts (8 Å, |Δi|>4): 67; chains: 1; bounding box: 81×88×79 Å

Nearest PDB structures (foldseek):
  2dl1-assembly1_A  TM=2.476E-01  e=2.879E+00  Homo sapiens
  3k1s-assembly1_A  TM=2.367E-01  e=8.662E+00  Bacillus anthracis

Solvent-accessible surface area (backbone atoms only — not comparable to full-atom values): 14515 Å² total; per-residue (Å²): 137,86,83,83,78,80,81,82,86,82,80,72,81,83,84,74,54,76,66,63,57,53,52,60,67,62,64,71,74,67,87,79,81,86,80,90,76,93,74,94,74,93,72,90,81,78,87,74,82,83,75,84,72,71,86,72,82,68,77,83,66,82,72,56,25,23,57,52,40,49,53,49,53,53,49,51,52,52,48,51,31,52,78,71,60,43,66,76,42,65,66,57,46,54,48,49,56,49,48,50,65,67,31,68,68,44,44,54,24,53,57,44,58,72,42,90,80,68,93,40,75,67,72,50,73,66,59,53,51,52,50,51,51,55,52,48,54,52,51,50,54,50,46,53,56,58,62,69,40,67,74,70,67,71,80,76,76,67,79,70,73,77,76,75,72,80,61,98,67,74,87,63,50,70,66,50,54,57,51,52,54,54,52,57,52,42,71,78,40,84,81,67,80,78,71,75,79,74,80,78,78,79,76,84,82,75,85,81,81,82,78,83,77,86,83,91,131

Organism: NCBI:txid2562237

Sequence (217 aa):
MAKKKKPPRIEGPPQASLEEINEVLLAKSGKAKPTAGAGASVIKKTKKSASKSAPTSSAKKSVDGAKLALELLEASTTQLLRRKGWFRDVRLRRSADAYLRSSKLFQKASARQLGKSGTFDKPSPTELSAFEEELCTHLEGLRNKLGQQPRSVPMNETREISLKSAGPGQVIGAKLKGLKQRAAELEKKPRSVIKGAVRKKRRPLGSKKSKEAGEDD